Protein AF-A0A1P8SF29-F1 (afdb_monomer)

pLDDT: mean 79.27, std 18.75, range [29.73, 97.19]

InterPro domains:
  IPR000276 G protein-coupled receptor, rhodopsin-like [PF00001] (5-138)
  IPR000276 G protein-coupled receptor, rhodopsin-like [PR00237] (22-45)
  IPR000276 G protein-coupled receptor, rhodopsin-like [PR00237] (82-106)
  IPR000276 G protein-coupled receptor, rhodopsin-like [PR00237] (120-146)
  IPR001760 Opsin [PR00577] (11-25)
  IPR001760 Opsin [PR00577] (34-51)
  IPR001760 Opsin [PR00577] (69-83)
  IPR001760 Opsin [PR00577] (146-164)
  IPR017452 GPCR, rhodopsin-like, 7TM [PS50262] (1-138)
  IPR050125 G-protein coupled receptor opsins [PTHR24240] (5-156)

Secondary structure (DSSP, 8-state):
-TTSSS----TT--SHHHHHHHHHHHIIIIIHHHHHHHHHHHHHHHHHHHHHHHHHHHHHHH--TTTTSSSHHHHHHHHHHHHHHHHHHHHHHHHHHHHHHHHHHHHHHS-GGG--HHHHHHHHHHHHHHTTTHHHHHHHH-HHHHHHHHHH-GGG----PPPP---------------

Nearest PDB structures (foldseek):
  2z73-assembly1_A  TM=8.108E-01  e=2.408E-08  unclassified
  2ziy-assembly1_A  TM=8.547E-01  e=3.928E-07  unclassified
  6i9k-assembly1_A  TM=9.132E-01  e=1.213E-06  Hasarius adansoni
  9epr-assembly1_R  TM=8.112E-01  e=1.150E-06  Hasarius adansoni
  3pbl-assembly2_B  TM=8.756E-01  e=1.824E-01  Homo sapiens

Mean predicted aligned error: 10.98 Å

Solvent-accessible surface area (backbone atoms only — not comparable to full-atom values): 10501 Å² total; per-residue (Å²): 75,50,80,72,83,52,87,71,83,67,34,69,41,86,49,71,68,40,35,50,51,52,52,49,49,47,42,66,72,41,52,49,55,50,51,50,51,54,53,55,50,53,50,49,52,50,50,51,54,52,49,53,52,51,51,55,54,49,56,70,72,58,83,60,89,74,82,73,73,83,69,66,54,64,59,50,51,51,53,51,32,41,52,50,35,52,51,50,52,52,50,51,48,48,71,23,40,50,60,34,51,51,50,41,47,29,41,45,77,49,69,54,90,72,66,42,41,66,71,47,32,56,28,50,51,38,44,61,50,51,74,68,44,53,66,56,46,39,58,75,33,32,69,70,58,33,50,55,45,29,74,75,43,62,89,71,71,63,87,68,80,80,78,80,84,79,71,80,79,78,82,78,82,77,80,87,75,90,131

Organism: NCBI:txid1661832

Foldseek 3Di:
DQVPPDDDQDLQDADPVSLVVLVVCCCPVPVVVVVVVCVVVVVVVVVVVVVVVVVVVVCVVPVDPPPPDDDPVLVVLQVVLVVVLVVVLVVLQCVLCVQQSVLSCCSNPNPCVPVHSVSNVVSVVSNVVSVVCSVVSCCVRHQVSVVVCCVVPVVVVRDHDPRPPPDPPPDPPDDPDDD

Radius of gyration: 24.52 Å; Cα contacts (8 Å, |Δi|>4): 113; chains: 1; bounding box: 46×45×79 Å

Structure (mmCIF, N/CA/C/O backbone):
data_AF-A0A1P8SF29-F1
#
_entry.id   AF-A0A1P8SF29-F1
#
loop_
_atom_site.group_PDB
_atom_site.id
_atom_site.type_symbol
_atom_site.label_atom_id
_atom_site.label_alt_id
_atom_site.label_comp_id
_atom_site.label_asym_id
_atom_site.label_entity_id
_atom_site.label_seq_id
_atom_site.pdbx_PDB_ins_code
_atom_site.Cartn_x
_atom_site.Cartn_y
_atom_site.Cartn_z
_atom_site.occupancy
_atom_site.B_iso_or_equiv
_atom_site.auth_seq_id
_atom_site.auth_comp_id
_atom_site.auth_asym_id
_atom_site.auth_atom_id
_atom_site.pdbx_PDB_model_num
ATOM 1 N N . GLU A 1 1 ? 3.074 7.787 -15.215 1.00 72.75 1 GLU A N 1
ATOM 2 C CA . GLU A 1 1 ? 2.034 6.743 -15.009 1.00 72.75 1 GLU A CA 1
ATOM 3 C C . GLU A 1 1 ? 1.338 6.422 -16.328 1.00 72.75 1 GLU A C 1
ATOM 5 O O . GLU A 1 1 ? 1.458 7.218 -17.249 1.00 72.75 1 GLU A O 1
ATOM 10 N N . GLY A 1 2 ? 0.666 5.270 -16.449 1.00 77.31 2 GLY A N 1
ATOM 11 C CA . GLY A 1 2 ? 0.322 4.625 -17.729 1.00 77.31 2 GLY A CA 1
ATOM 12 C C . GLY A 1 2 ? -0.402 5.460 -18.796 1.00 77.31 2 GLY A C 1
ATOM 13 O O . GLY A 1 2 ? -0.178 5.239 -19.980 1.00 77.31 2 GLY A O 1
ATOM 14 N N . PHE A 1 3 ? -1.226 6.440 -18.405 1.00 89.25 3 PHE A N 1
ATOM 15 C CA . PHE A 1 3 ? -1.903 7.374 -19.326 1.00 89.25 3 PHE A CA 1
ATOM 16 C C . PHE A 1 3 ? -1.167 8.707 -19.521 1.00 89.25 3 PHE A C 1
ATOM 18 O O . PHE A 1 3 ? -1.712 9.622 -20.125 1.00 89.25 3 PHE A O 1
ATOM 25 N N . LEU A 1 4 ? 0.053 8.836 -18.996 1.00 88.06 4 LEU A N 1
ATOM 26 C CA . LEU A 1 4 ? 0.898 10.033 -19.090 1.00 88.06 4 LEU A CA 1
ATOM 27 C C . LEU A 1 4 ? 0.289 11.295 -18.449 1.00 88.06 4 LEU A C 1
ATOM 29 O O . LEU A 1 4 ? 0.665 12.413 -18.777 1.00 88.06 4 LEU A O 1
ATOM 33 N N . THR A 1 5 ? -0.623 11.120 -17.493 1.00 90.38 5 THR A N 1
ATOM 34 C CA . THR A 1 5 ? -1.307 12.209 -16.770 1.00 90.38 5 THR A CA 1
ATOM 35 C C . THR A 1 5 ? -0.766 12.453 -15.359 1.00 90.38 5 THR A C 1
ATOM 37 O O . THR A 1 5 ? -1.226 13.355 -14.664 1.00 90.38 5 THR A O 1
ATOM 40 N N . SER A 1 6 ? 0.196 11.646 -14.907 1.00 90.50 6 SER A N 1
ATOM 41 C CA . SER A 1 6 ? 0.810 11.772 -13.585 1.00 90.50 6 SER A CA 1
ATOM 42 C C . SER A 1 6 ? 2.248 11.257 -13.586 1.00 90.50 6 SER A C 1
ATOM 44 O O . SER A 1 6 ? 2.621 10.408 -14.408 1.00 90.50 6 SER A O 1
ATOM 46 N N . CYS A 1 7 ? 3.042 11.762 -12.643 1.00 91.56 7 CYS A N 1
ATOM 47 C CA . CYS A 1 7 ? 4.454 11.443 -12.471 1.00 91.56 7 CYS A CA 1
ATOM 48 C C . CYS A 1 7 ? 4.661 10.484 -11.297 1.00 91.56 7 CYS A C 1
ATOM 50 O O . CYS A 1 7 ? 3.922 10.497 -10.315 1.00 91.56 7 CYS A O 1
ATOM 52 N N . THR A 1 8 ? 5.698 9.662 -11.407 1.00 93.38 8 THR A N 1
ATOM 53 C CA . THR A 1 8 ? 6.155 8.762 -10.350 1.00 93.38 8 THR A CA 1
ATOM 54 C C . THR A 1 8 ? 7.631 8.440 -10.572 1.00 93.38 8 THR A C 1
ATOM 56 O O . THR A 1 8 ? 8.191 8.851 -11.590 1.00 93.38 8 THR A O 1
ATOM 59 N N . PHE A 1 9 ? 8.272 7.751 -9.630 1.00 93.12 9 PHE A N 1
ATOM 60 C CA . PHE A 1 9 ? 9.651 7.305 -9.815 1.00 93.12 9 PHE A CA 1
ATOM 61 C C . PHE A 1 9 ? 9.750 6.306 -10.971 1.00 93.12 9 PHE A C 1
ATOM 63 O O . PHE A 1 9 ? 8.831 5.520 -11.211 1.00 93.12 9 PHE A O 1
ATOM 70 N N . ASP A 1 10 ? 10.867 6.343 -11.690 1.00 93.25 10 ASP A N 1
ATOM 71 C CA . ASP A 1 10 ? 11.028 5.550 -12.901 1.00 93.25 10 ASP A CA 1
ATOM 72 C C . ASP A 1 10 ? 11.451 4.113 -12.577 1.00 93.25 10 ASP A C 1
ATOM 74 O O . ASP A 1 10 ? 12.630 3.783 -12.475 1.00 93.25 10 ASP A O 1
ATOM 78 N N . TYR A 1 11 ? 10.453 3.250 -12.405 1.00 93.06 11 TYR A N 1
ATOM 79 C CA . TYR A 1 11 ? 10.637 1.808 -12.252 1.00 93.06 11 TYR A CA 1
ATOM 80 C C . TYR A 1 11 ? 10.816 1.066 -13.587 1.00 93.06 11 TYR A C 1
ATOM 82 O O . TYR A 1 11 ? 10.813 -0.161 -13.596 1.00 93.06 11 TYR A O 1
ATOM 90 N N . LEU A 1 12 ? 10.933 1.777 -14.715 1.00 92.50 12 LEU A N 1
ATOM 91 C CA . LEU A 1 12 ? 11.228 1.207 -16.034 1.00 92.50 12 LEU A CA 1
ATOM 92 C C . LEU A 1 12 ? 12.682 1.452 -16.464 1.00 92.50 12 LEU A C 1
ATOM 94 O O . LEU A 1 12 ? 13.105 0.899 -17.486 1.00 92.50 12 LEU A O 1
ATOM 98 N N . MET A 1 13 ? 13.457 2.230 -15.698 1.00 91.50 13 MET A N 1
ATOM 99 C CA . MET A 1 13 ? 14.898 2.349 -15.917 1.00 91.50 13 MET A CA 1
ATOM 100 C C . MET A 1 13 ? 15.562 0.970 -15.864 1.00 91.50 13 MET A C 1
ATOM 102 O O . MET A 1 13 ? 15.259 0.138 -15.007 1.00 91.50 13 MET A O 1
ATOM 106 N N . ASP A 1 14 ? 16.427 0.711 -16.844 1.00 88.38 14 ASP A N 1
ATOM 107 C CA . ASP A 1 14 ? 17.081 -0.589 -17.031 1.00 88.38 14 ASP A CA 1
ATOM 108 C C . ASP A 1 14 ? 18.560 -0.598 -16.630 1.00 88.38 14 ASP A C 1
ATOM 110 O O . ASP A 1 14 ? 19.267 -1.586 -16.819 1.00 88.38 14 ASP A O 1
ATOM 114 N N . ASP A 1 15 ? 19.041 0.502 -16.063 1.00 94.31 15 ASP A N 1
ATOM 115 C CA . ASP A 1 15 ? 20.383 0.600 -15.522 1.00 94.31 15 ASP A CA 1
ATOM 116 C C . ASP A 1 15 ? 20.470 0.013 -14.103 1.00 94.31 15 ASP A C 1
ATOM 118 O O . ASP A 1 15 ? 19.478 -0.245 -13.411 1.00 94.31 15 ASP A O 1
ATOM 122 N N . PHE A 1 16 ? 21.704 -0.247 -13.671 1.00 94.00 16 PHE A N 1
ATOM 123 C CA . PHE A 1 16 ? 21.968 -0.793 -12.343 1.00 94.00 16 PHE A CA 1
ATOM 124 C C . PHE A 1 16 ? 21.477 0.153 -11.242 1.00 94.00 16 PHE A C 1
ATOM 126 O O . PHE A 1 16 ? 20.840 -0.296 -10.288 1.00 94.00 16 PHE A O 1
ATOM 133 N N . ASP A 1 17 ? 21.721 1.452 -11.404 1.00 95.06 17 ASP A N 1
ATOM 134 C CA . ASP A 1 17 ? 21.377 2.467 -10.413 1.00 95.06 17 ASP A CA 1
ATOM 135 C C . ASP A 1 17 ? 19.856 2.598 -10.244 1.00 95.06 17 ASP A C 1
ATOM 137 O O . ASP A 1 17 ? 19.366 2.603 -9.110 1.00 95.06 17 ASP A O 1
ATOM 141 N N . GLY A 1 18 ? 19.087 2.601 -11.341 1.00 94.25 18 GLY A N 1
ATOM 142 C CA . GLY A 1 18 ? 17.626 2.614 -11.303 1.00 94.25 18 GLY A CA 1
ATOM 143 C C . GLY A 1 18 ? 17.046 1.371 -10.628 1.00 94.25 18 GLY A C 1
ATOM 144 O O . GLY A 1 18 ? 16.213 1.479 -9.724 1.00 94.25 18 GLY A O 1
ATOM 145 N N . ARG A 1 19 ? 17.534 0.175 -10.980 1.00 94.19 19 ARG A N 1
ATOM 146 C CA . ARG A 1 19 ? 17.095 -1.079 -10.339 1.00 94.19 19 ARG A CA 1
ATOM 147 C C . ARG A 1 19 ? 17.435 -1.116 -8.847 1.00 94.19 19 ARG A C 1
ATOM 149 O O . ARG A 1 19 ? 16.593 -1.507 -8.036 1.00 94.19 19 ARG A O 1
ATOM 156 N N . MET A 1 20 ? 18.635 -0.676 -8.466 1.00 96.06 20 MET A N 1
ATOM 157 C CA . MET A 1 20 ? 19.041 -0.567 -7.061 1.00 96.06 20 MET A CA 1
ATOM 158 C C . MET A 1 20 ? 18.155 0.414 -6.293 1.00 96.06 20 MET A C 1
ATOM 160 O O . MET A 1 20 ? 17.706 0.094 -5.191 1.00 96.06 20 MET A O 1
ATOM 164 N N . PHE A 1 21 ? 17.834 1.568 -6.882 1.00 96.31 21 PHE A N 1
ATOM 165 C CA . PHE A 1 21 ? 16.908 2.530 -6.292 1.00 96.31 21 PHE A CA 1
ATOM 166 C C . PHE A 1 21 ? 15.527 1.908 -6.031 1.00 96.31 21 PHE A C 1
ATOM 168 O O . PHE A 1 21 ? 15.003 2.026 -4.920 1.00 96.31 21 PHE A O 1
ATOM 175 N N . VAL A 1 22 ? 14.963 1.180 -7.007 1.00 96.62 22 VAL A N 1
ATOM 176 C CA . VAL A 1 22 ? 13.665 0.497 -6.855 1.00 96.62 22 VAL A CA 1
ATOM 177 C C . VAL A 1 22 ? 13.714 -0.580 -5.761 1.00 96.62 22 VAL A C 1
ATOM 179 O O . VAL A 1 22 ? 12.797 -0.671 -4.942 1.00 96.62 22 VAL A O 1
ATOM 182 N N . ALA A 1 23 ? 14.789 -1.369 -5.684 1.00 95.94 23 ALA A N 1
ATOM 183 C CA . ALA A 1 23 ? 14.948 -2.375 -4.632 1.00 95.94 23 ALA A CA 1
ATOM 184 C C . ALA A 1 23 ? 15.037 -1.751 -3.229 1.00 95.94 23 ALA A C 1
ATOM 186 O O . ALA A 1 23 ? 14.405 -2.239 -2.285 1.00 95.94 23 ALA A O 1
ATOM 187 N N . VAL A 1 24 ? 15.792 -0.658 -3.084 1.00 97.19 24 VAL A N 1
ATOM 188 C CA . VAL A 1 24 ? 15.949 0.054 -1.809 1.00 97.19 24 VAL A CA 1
ATOM 189 C C . VAL A 1 24 ? 14.622 0.667 -1.371 1.00 97.19 24 VAL A C 1
ATOM 191 O O . VAL A 1 24 ? 14.194 0.430 -0.239 1.00 97.19 24 VAL A O 1
ATOM 194 N N . ILE A 1 25 ? 13.927 1.397 -2.250 1.00 96.31 25 ILE A N 1
ATOM 195 C CA . ILE A 1 25 ? 12.650 2.022 -1.883 1.00 96.31 25 ILE A CA 1
ATOM 196 C C . ILE A 1 25 ? 11.596 0.964 -1.533 1.00 96.31 25 ILE A C 1
ATOM 198 O O . ILE A 1 25 ? 10.912 1.117 -0.523 1.00 96.31 25 ILE A O 1
ATOM 202 N N . PHE A 1 26 ? 11.517 -0.143 -2.280 1.00 96.31 26 PHE A N 1
ATOM 203 C CA . PHE A 1 26 ? 10.615 -1.255 -1.970 1.00 96.31 26 PHE A CA 1
ATOM 204 C C . PHE A 1 26 ? 10.933 -1.877 -0.602 1.00 96.31 26 PHE A C 1
ATOM 206 O O . PHE A 1 26 ? 10.040 -2.106 0.213 1.00 96.31 26 PHE A O 1
ATOM 213 N N . THR A 1 27 ? 12.210 -2.094 -0.296 1.00 96.62 27 THR A N 1
ATOM 214 C CA . THR A 1 27 ? 12.610 -2.701 0.979 1.00 96.62 27 THR A CA 1
ATOM 215 C C . THR A 1 27 ? 12.297 -1.784 2.163 1.00 96.62 27 THR A C 1
ATOM 217 O O . THR A 1 27 ? 11.601 -2.183 3.099 1.00 96.62 27 THR A O 1
ATOM 220 N N . PHE A 1 28 ? 12.770 -0.539 2.122 1.00 96.38 28 PHE A N 1
ATOM 221 C CA . PHE A 1 28 ? 12.669 0.377 3.259 1.00 96.38 28 PHE A CA 1
ATOM 222 C C . PHE A 1 28 ? 11.291 1.017 3.411 1.00 96.38 28 PHE A C 1
ATOM 224 O O . PHE A 1 28 ? 10.855 1.245 4.536 1.00 96.38 28 PHE A O 1
ATOM 231 N N . SER A 1 29 ? 10.595 1.288 2.307 1.00 93.88 29 SER A N 1
ATOM 232 C CA . SER A 1 29 ? 9.302 1.987 2.340 1.00 93.88 29 SER A CA 1
ATOM 233 C C . SER A 1 29 ? 8.106 1.042 2.332 1.00 93.88 29 SER A C 1
ATOM 235 O O . SER A 1 29 ? 6.996 1.478 2.624 1.00 93.88 29 SER A O 1
ATOM 237 N N . TYR A 1 30 ? 8.303 -0.240 2.010 1.00 93.94 30 TYR A N 1
ATOM 238 C CA . TYR A 1 30 ? 7.215 -1.213 1.966 1.00 93.94 30 TYR A CA 1
ATOM 239 C C . TYR A 1 30 ? 7.497 -2.445 2.833 1.00 93.94 30 TYR A C 1
ATOM 241 O O . TYR A 1 30 ? 6.775 -2.669 3.801 1.00 93.94 30 TYR A O 1
ATOM 249 N N . VAL A 1 31 ? 8.565 -3.209 2.579 1.00 94.94 31 VAL A N 1
ATOM 250 C CA . VAL A 1 31 ? 8.824 -4.473 3.307 1.00 94.94 31 VAL A CA 1
ATOM 251 C C . VAL A 1 31 ? 9.029 -4.260 4.810 1.00 94.94 31 VAL A C 1
ATOM 253 O O . VAL A 1 31 ? 8.414 -4.964 5.615 1.00 94.94 31 VAL A O 1
ATOM 256 N N . ILE A 1 32 ? 9.859 -3.294 5.212 1.00 95.19 32 ILE A N 1
ATOM 257 C CA . ILE A 1 32 ? 10.108 -3.011 6.635 1.00 95.19 32 ILE A CA 1
ATOM 258 C C . ILE A 1 32 ? 8.824 -2.544 7.351 1.00 95.19 32 ILE A C 1
ATOM 260 O O . ILE A 1 32 ? 8.448 -3.193 8.332 1.00 95.19 32 ILE A O 1
ATOM 264 N N . PRO A 1 33 ? 8.095 -1.507 6.880 1.00 91.75 33 PRO A N 1
ATOM 265 C CA . PRO A 1 33 ? 6.822 -1.106 7.482 1.00 91.75 33 PRO A CA 1
ATOM 266 C C . PRO A 1 33 ? 5.808 -2.247 7.562 1.00 91.75 33 PRO A C 1
ATOM 268 O O . PRO A 1 33 ? 5.188 -2.438 8.605 1.00 91.75 33 PRO A O 1
ATOM 271 N N . MET A 1 34 ? 5.687 -3.058 6.508 1.00 91.81 34 MET A N 1
ATOM 272 C CA . MET A 1 34 ? 4.805 -4.228 6.493 1.00 91.81 34 MET A CA 1
ATOM 273 C C . MET A 1 34 ? 5.173 -5.249 7.566 1.00 91.81 34 MET A C 1
ATOM 275 O O . MET A 1 34 ? 4.298 -5.768 8.258 1.00 91.81 34 MET A O 1
ATOM 279 N N . SER A 1 35 ? 6.466 -5.515 7.737 1.00 92.88 35 SER A N 1
ATOM 280 C CA . SER A 1 35 ? 6.961 -6.472 8.729 1.00 92.88 35 SER A CA 1
ATOM 281 C C . SER A 1 35 ? 6.684 -5.982 10.152 1.00 92.88 35 SER A C 1
ATOM 283 O O . SER A 1 35 ? 6.238 -6.754 11.000 1.00 92.88 35 SER A O 1
ATOM 285 N N . LEU A 1 36 ? 6.880 -4.683 10.398 1.00 92.25 36 LEU A N 1
ATOM 286 C CA . LEU A 1 36 ? 6.551 -4.045 11.672 1.00 92.25 36 LEU A CA 1
ATOM 287 C C . LEU A 1 36 ? 5.047 -4.089 11.956 1.00 92.25 36 LEU A C 1
ATOM 289 O O . LEU A 1 36 ? 4.657 -4.462 13.058 1.00 92.25 36 LEU A O 1
ATOM 293 N N . ILE A 1 37 ? 4.204 -3.771 10.969 1.00 89.56 37 ILE A N 1
ATOM 294 C CA . ILE A 1 37 ? 2.742 -3.878 11.077 1.00 89.56 37 ILE A CA 1
ATOM 295 C C . ILE A 1 37 ? 2.362 -5.305 11.487 1.00 89.56 37 ILE A C 1
ATOM 297 O O . ILE A 1 37 ? 1.704 -5.491 12.509 1.00 89.56 37 ILE A O 1
ATOM 301 N N . ILE A 1 38 ? 2.822 -6.320 10.752 1.00 88.62 38 ILE A N 1
ATOM 302 C CA . ILE A 1 38 ? 2.521 -7.726 11.059 1.00 88.62 38 ILE A CA 1
ATOM 303 C C . ILE A 1 38 ? 2.961 -8.078 12.484 1.00 88.62 38 ILE A C 1
ATOM 305 O O . ILE A 1 38 ? 2.176 -8.656 13.237 1.00 88.62 38 ILE A O 1
ATOM 309 N N . TYR A 1 39 ? 4.176 -7.697 12.878 1.00 90.81 39 TYR A N 1
ATOM 310 C CA . TYR A 1 39 ? 4.706 -7.977 14.210 1.00 90.81 39 TYR A CA 1
ATOM 311 C C . TYR A 1 39 ? 3.872 -7.325 15.323 1.00 90.81 39 TYR A C 1
ATOM 313 O O . TYR A 1 39 ? 3.397 -8.011 16.231 1.00 90.81 39 TYR A O 1
ATOM 321 N N . PHE A 1 40 ? 3.637 -6.013 15.249 1.00 89.12 40 PHE A N 1
ATOM 322 C CA . PHE A 1 40 ? 2.908 -5.286 16.288 1.00 89.12 40 PHE A CA 1
ATOM 323 C C . PHE A 1 40 ? 1.443 -5.718 16.379 1.00 89.12 40 PHE A C 1
ATOM 325 O O . PHE A 1 40 ? 0.948 -5.939 17.484 1.00 89.12 40 PHE A O 1
ATOM 332 N N . TYR A 1 41 ? 0.752 -5.915 15.252 1.00 83.75 41 TYR A N 1
ATOM 333 C CA . TYR A 1 41 ? -0.644 -6.357 15.288 1.00 83.75 41 TYR A CA 1
ATOM 334 C C . TYR A 1 41 ? -0.803 -7.807 15.735 1.00 83.75 41 TYR A C 1
ATOM 336 O O . TYR A 1 41 ? -1.773 -8.105 16.431 1.00 83.75 41 TYR A O 1
ATOM 344 N N . SER A 1 42 ? 0.152 -8.691 15.429 1.00 84.69 42 SER A N 1
ATOM 345 C CA . SER A 1 42 ? 0.149 -10.054 15.983 1.00 84.69 42 SER A CA 1
ATOM 346 C C . SER A 1 42 ? 0.199 -10.026 17.514 1.00 84.69 42 SER A C 1
ATOM 348 O O . SER A 1 42 ? -0.547 -10.753 18.170 1.00 84.69 42 SER A O 1
ATOM 350 N N . ASN A 1 43 ? 1.001 -9.123 18.090 1.00 86.31 43 ASN A N 1
ATOM 351 C CA . ASN A 1 43 ? 1.071 -8.932 19.540 1.00 86.31 43 ASN A CA 1
ATOM 352 C C . ASN A 1 43 ? -0.231 -8.355 20.120 1.00 86.31 43 ASN A C 1
ATOM 354 O O . ASN A 1 43 ? -0.689 -8.825 21.160 1.00 86.31 43 ASN A O 1
ATOM 358 N N . ILE A 1 44 ? -0.858 -7.384 19.442 1.00 83.12 44 ILE A N 1
ATOM 359 C CA . ILE A 1 44 ? -2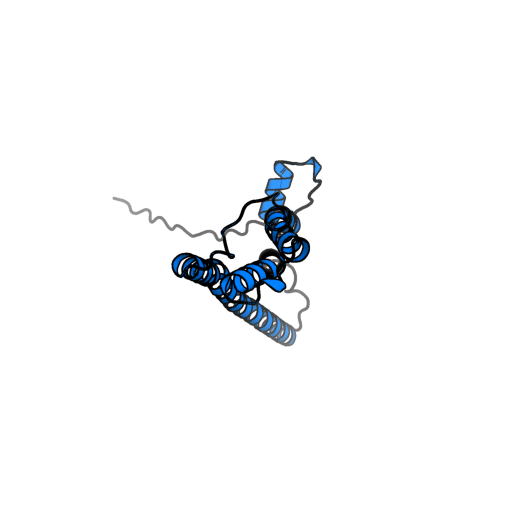.147 -6.808 19.871 1.00 83.12 44 ILE A CA 1
ATOM 360 C C . ILE A 1 44 ? -3.237 -7.884 19.887 1.00 83.12 44 ILE A C 1
ATOM 362 O O . ILE A 1 44 ? -3.937 -8.031 20.887 1.00 83.12 44 ILE A O 1
ATOM 366 N N . VAL A 1 45 ? -3.366 -8.669 18.813 1.00 79.31 45 VAL A N 1
ATOM 367 C CA . VAL A 1 45 ? -4.355 -9.757 18.739 1.00 79.31 45 VAL A CA 1
ATOM 368 C C . VAL A 1 45 ? -4.093 -10.795 19.830 1.00 79.31 45 VAL A C 1
ATOM 370 O O . VAL A 1 45 ? -5.028 -11.206 20.514 1.00 79.31 45 VAL A O 1
ATOM 373 N N . GLY A 1 46 ? -2.828 -11.163 20.053 1.00 82.62 46 GLY A N 1
ATOM 374 C CA . GLY A 1 46 ? -2.444 -12.060 21.144 1.00 82.62 46 GLY A CA 1
ATOM 375 C C . GLY A 1 46 ? -2.860 -11.532 22.520 1.00 82.62 46 GLY A C 1
ATOM 376 O O . GLY A 1 46 ? -3.425 -12.277 23.323 1.00 82.62 46 GLY A O 1
ATOM 377 N N . HIS A 1 47 ? -2.649 -10.240 22.779 1.00 82.44 47 HIS A N 1
ATOM 378 C CA . HIS A 1 47 ? -3.070 -9.601 24.024 1.00 82.44 47 HIS A CA 1
ATOM 379 C C . HIS A 1 47 ? -4.594 -9.615 24.191 1.00 82.44 47 HIS A C 1
ATOM 381 O O . HIS A 1 47 ? -5.082 -9.998 25.251 1.00 82.44 47 HIS A O 1
ATOM 387 N N . VAL A 1 48 ? -5.354 -9.264 23.147 1.00 78.06 48 VAL A N 1
ATOM 388 C CA . VAL A 1 48 ? -6.828 -9.242 23.187 1.00 78.06 48 VAL A CA 1
ATOM 389 C C . VAL A 1 48 ? -7.403 -10.635 23.450 1.00 78.06 48 VAL A C 1
ATOM 391 O O . VAL A 1 48 ? -8.278 -10.777 24.300 1.00 78.06 48 VAL A O 1
ATOM 394 N N . VAL A 1 49 ? -6.881 -11.675 22.792 1.00 78.25 49 VAL A N 1
ATOM 395 C CA . VAL A 1 49 ? -7.336 -13.062 22.995 1.00 78.25 49 VAL A CA 1
ATOM 396 C C . VAL A 1 49 ? -7.043 -13.544 24.418 1.00 78.25 49 VAL A C 1
ATOM 398 O O . VAL A 1 49 ? -7.902 -14.149 25.065 1.00 78.25 49 VAL A O 1
ATOM 401 N N . ASN A 1 50 ? -5.846 -13.256 24.937 1.00 81.38 50 ASN A N 1
ATOM 402 C CA . ASN A 1 50 ? -5.484 -13.609 26.310 1.00 81.38 50 ASN A CA 1
ATOM 403 C C . ASN A 1 50 ? -6.330 -12.843 27.333 1.00 81.38 50 ASN A C 1
ATOM 405 O O . ASN A 1 50 ? -6.754 -13.422 28.334 1.00 81.38 50 ASN A O 1
ATOM 409 N N . HIS A 1 51 ? -6.614 -11.571 27.060 1.00 75.94 51 HIS A N 1
ATOM 410 C CA . HIS A 1 51 ? -7.453 -10.727 27.896 1.00 75.94 51 HIS A CA 1
ATOM 411 C C . HIS A 1 51 ? -8.905 -11.226 27.939 1.00 75.94 51 HIS A C 1
ATOM 413 O O . HIS A 1 51 ? -9.463 -11.413 29.020 1.00 75.94 51 HIS A O 1
ATOM 419 N N . GLU A 1 52 ? -9.497 -11.548 26.784 1.00 76.12 52 GLU A N 1
ATOM 420 C CA . GLU A 1 52 ? -10.848 -12.116 26.702 1.00 76.12 52 GLU A CA 1
ATOM 421 C C . GLU A 1 52 ? -10.938 -13.453 27.452 1.00 76.12 52 GLU A C 1
ATOM 423 O O . GLU A 1 52 ? -11.891 -13.701 28.200 1.00 76.12 52 GLU A O 1
ATOM 428 N N . LYS A 1 53 ? -9.914 -14.303 27.314 1.00 79.56 53 LYS A N 1
ATOM 429 C CA . LYS A 1 53 ? -9.834 -15.573 28.041 1.00 79.56 53 LYS A CA 1
ATOM 430 C C . LYS A 1 53 ? -9.760 -15.357 29.555 1.00 79.56 53 LYS A C 1
ATOM 432 O O . LYS A 1 53 ? -10.509 -16.005 30.287 1.00 79.56 53 LYS A O 1
ATOM 437 N N . ALA A 1 54 ? -8.918 -14.436 30.025 1.00 78.88 54 ALA A N 1
ATOM 438 C CA . ALA A 1 54 ? -8.796 -14.106 31.445 1.00 78.88 54 ALA A CA 1
ATOM 439 C C . ALA A 1 54 ? -10.109 -13.546 32.017 1.00 78.88 54 ALA A C 1
ATOM 441 O O . ALA A 1 54 ? -10.543 -13.976 33.087 1.00 78.88 54 ALA A O 1
ATOM 442 N N . LEU A 1 55 ? -10.791 -12.663 31.281 1.00 71.56 55 LEU A N 1
ATOM 443 C CA . LEU A 1 55 ? -12.105 -12.139 31.659 1.00 71.56 55 LEU A CA 1
ATOM 444 C C . LEU A 1 55 ? -13.159 -13.245 31.750 1.00 71.56 55 LEU A C 1
ATOM 446 O O . LEU A 1 55 ? -13.920 -13.304 32.717 1.00 71.56 55 LEU A O 1
ATOM 450 N N . ARG A 1 56 ? -13.190 -14.161 30.776 1.00 71.62 56 ARG A N 1
ATOM 451 C CA . ARG A 1 56 ? -14.107 -15.308 30.786 1.00 71.62 56 ARG A CA 1
ATOM 452 C C . ARG A 1 56 ? -13.855 -16.227 31.983 1.00 71.62 56 ARG A C 1
ATOM 454 O O . ARG A 1 56 ? -14.803 -16.726 32.591 1.00 71.62 56 ARG A O 1
ATOM 461 N N . GLU A 1 57 ? -12.592 -16.441 32.343 1.00 77.75 57 GLU A N 1
ATOM 462 C CA . GLU A 1 57 ? -12.207 -17.228 33.518 1.00 77.75 57 GLU A CA 1
ATOM 463 C C . GLU A 1 57 ? -12.541 -16.517 34.839 1.00 77.75 57 GLU A C 1
ATOM 465 O O . GLU A 1 57 ? -13.016 -17.166 35.775 1.00 77.75 57 GLU A O 1
ATOM 470 N N . GLN A 1 58 ? -12.367 -15.194 34.921 1.00 65.38 58 GLN A N 1
ATOM 471 C CA . GLN A 1 58 ? -12.766 -14.394 36.084 1.00 65.38 58 GLN A CA 1
ATOM 472 C C . GLN A 1 58 ? -14.289 -14.349 36.265 1.00 65.38 58 GLN A C 1
ATOM 474 O O . GLN A 1 58 ? -14.772 -14.528 37.383 1.00 65.38 58 GLN A O 1
ATOM 479 N N . ALA A 1 59 ? -15.058 -14.210 35.180 1.00 64.06 59 ALA A N 1
ATOM 480 C CA . ALA A 1 59 ? -16.521 -14.260 35.215 1.00 64.06 59 ALA A CA 1
ATOM 481 C C . ALA A 1 59 ? -17.034 -15.606 35.755 1.00 64.06 59 ALA A C 1
ATOM 483 O O . ALA A 1 59 ? -17.975 -15.646 36.547 1.00 64.06 59 ALA A O 1
ATOM 484 N N . LYS A 1 60 ? -16.360 -16.709 35.401 1.00 68.12 60 LYS A N 1
ATOM 485 C CA . LYS A 1 60 ? -16.679 -18.048 35.915 1.00 68.12 60 LYS A CA 1
ATOM 486 C C . LYS A 1 60 ? -16.384 -18.199 37.414 1.00 68.12 60 LYS A C 1
ATOM 488 O O . LYS A 1 60 ? -17.054 -18.984 38.078 1.00 68.12 60 LYS A O 1
ATOM 493 N N . LYS A 1 61 ? -15.394 -17.473 37.947 1.00 65.00 61 LYS A N 1
ATOM 494 C CA . LYS A 1 61 ? -15.011 -17.522 39.370 1.00 65.00 61 LYS A CA 1
ATOM 495 C C . LYS A 1 61 ? -15.832 -16.586 40.258 1.00 65.00 61 LYS A C 1
ATOM 497 O O . LYS A 1 61 ? -15.963 -16.877 41.440 1.00 65.00 61 LYS A O 1
ATOM 502 N N . MET A 1 62 ? -16.366 -15.487 39.719 1.00 58.16 62 MET A N 1
ATOM 503 C CA . MET A 1 62 ? -17.012 -14.456 40.540 1.00 58.16 62 MET A CA 1
ATOM 504 C C . MET A 1 62 ? -18.539 -14.542 40.664 1.00 58.16 62 MET A C 1
ATOM 506 O O . MET A 1 62 ? -19.044 -13.840 41.522 1.00 58.16 62 MET A O 1
ATOM 510 N N . ASN A 1 63 ? -19.278 -15.363 39.898 1.00 56.06 63 ASN A N 1
ATOM 511 C CA . ASN A 1 63 ? -20.759 -15.509 39.953 1.00 56.06 63 ASN A CA 1
ATOM 512 C C . ASN A 1 63 ? -21.547 -14.209 40.255 1.00 56.06 63 ASN A C 1
ATOM 514 O O . ASN A 1 63 ? -22.534 -14.213 40.988 1.00 56.06 63 ASN A O 1
ATOM 518 N N . VAL A 1 64 ? -21.071 -13.075 39.744 1.00 51.78 64 VAL A N 1
ATOM 519 C CA . VAL A 1 64 ? -21.632 -11.756 40.022 1.00 51.78 64 VAL A CA 1
ATOM 520 C C . VAL A 1 64 ? -21.652 -10.997 38.704 1.00 51.78 64 VAL A C 1
ATOM 522 O O . VAL A 1 64 ? -20.628 -10.568 38.176 1.00 51.78 64 VAL A O 1
ATOM 525 N N . GLU A 1 65 ? -22.863 -10.852 38.175 1.00 53.97 65 GLU A N 1
ATOM 526 C CA . GLU A 1 65 ? -23.218 -10.141 36.941 1.00 53.97 65 GLU A CA 1
ATOM 527 C C . GLU A 1 65 ? -22.860 -8.632 36.989 1.00 53.97 65 GLU A C 1
ATOM 529 O O . GLU A 1 65 ? -22.886 -7.952 35.965 1.00 53.97 65 GLU A O 1
ATOM 534 N N . SER A 1 66 ? -22.512 -8.079 38.162 1.00 49.62 66 SER A N 1
ATOM 535 C CA . SER A 1 66 ? -22.556 -6.631 38.425 1.00 49.62 66 SER A CA 1
ATOM 536 C C . SER A 1 66 ? -21.228 -5.862 38.381 1.00 49.62 66 SER A C 1
ATOM 538 O O . SER A 1 66 ? -21.261 -4.635 38.359 1.00 49.62 66 SER A O 1
ATOM 540 N N . LEU A 1 67 ? -20.059 -6.510 38.292 1.00 49.44 67 LEU A N 1
ATOM 541 C CA . LEU A 1 67 ? -18.775 -5.785 38.158 1.00 49.44 67 LEU A CA 1
ATOM 542 C C . LEU A 1 67 ? -18.448 -5.364 36.711 1.00 49.44 67 LEU A C 1
ATOM 544 O O . LEU A 1 67 ? -17.473 -4.655 36.475 1.00 49.44 67 LEU A O 1
ATOM 548 N N . ARG A 1 68 ? -19.282 -5.753 35.736 1.00 52.22 68 ARG A N 1
ATOM 549 C CA . ARG A 1 68 ? -19.089 -5.460 34.303 1.00 52.22 68 ARG A CA 1
ATOM 550 C C . ARG A 1 68 ? -19.219 -3.977 33.931 1.00 52.22 68 ARG A C 1
ATOM 552 O O . ARG A 1 68 ? -18.869 -3.628 32.807 1.00 52.22 68 ARG A O 1
ATOM 559 N N . SER A 1 69 ? -19.770 -3.110 34.785 1.00 49.88 69 SER A N 1
ATOM 560 C CA . SER A 1 69 ? -20.532 -1.984 34.234 1.00 49.88 69 SER A CA 1
ATOM 561 C C . SER A 1 69 ? -19.961 -0.569 34.327 1.00 49.88 69 SER A C 1
ATOM 563 O O . SER A 1 69 ? -20.541 0.258 33.636 1.00 49.88 69 SER A O 1
ATOM 565 N N . ASN A 1 70 ? -18.921 -0.208 35.099 1.00 49.56 70 ASN A N 1
ATOM 566 C CA . ASN A 1 70 ? -18.758 1.245 35.355 1.00 49.56 70 ASN A CA 1
ATOM 567 C C . ASN A 1 70 ? -17.386 1.927 35.301 1.00 49.56 70 ASN A C 1
ATOM 569 O O . ASN A 1 70 ? -17.382 3.154 35.314 1.00 49.56 70 ASN A O 1
ATOM 573 N N . GLN A 1 71 ? -16.239 1.247 35.173 1.00 49.34 71 GLN A N 1
ATOM 574 C CA . GLN A 1 71 ? -14.974 2.011 35.101 1.00 49.34 71 GLN A CA 1
ATOM 575 C C . GLN A 1 71 ? -13.889 1.448 34.177 1.00 49.34 71 GLN A C 1
ATOM 577 O O . GLN A 1 71 ? -13.252 2.228 33.478 1.00 49.34 71 GLN A O 1
ATOM 582 N N . GLY A 1 72 ? -13.725 0.123 34.085 1.00 51.31 72 GLY A N 1
ATOM 583 C CA . GLY A 1 72 ? -12.794 -0.491 33.122 1.00 51.31 72 GLY A CA 1
ATOM 584 C C . GLY A 1 72 ? -13.335 -0.537 31.687 1.00 51.31 72 GLY A C 1
ATOM 585 O O . GLY A 1 72 ? -12.617 -0.246 30.737 1.00 51.31 72 GLY A O 1
ATOM 586 N N . SER A 1 73 ? -14.634 -0.807 31.523 1.00 55.19 73 SER A N 1
ATOM 587 C CA . SER A 1 73 ? -15.257 -1.041 30.211 1.00 55.19 73 SER A CA 1
ATOM 588 C C . SER A 1 73 ? -15.210 0.163 29.263 1.00 55.19 73 SER A C 1
ATOM 590 O O . SER A 1 73 ? -15.056 -0.017 28.055 1.00 55.19 73 SER A O 1
ATOM 592 N N . ASN A 1 74 ? -15.334 1.392 29.777 1.00 55.47 74 ASN A N 1
ATOM 593 C CA . ASN A 1 74 ? -15.357 2.600 28.946 1.00 55.47 74 ASN A CA 1
ATOM 594 C C . ASN A 1 74 ? -13.965 2.979 28.417 1.00 55.47 74 ASN A C 1
ATOM 596 O O . ASN A 1 74 ? -13.843 3.346 27.247 1.00 55.47 74 ASN A O 1
ATOM 600 N N . THR A 1 75 ? -12.920 2.859 29.241 1.00 56.97 75 THR A N 1
ATOM 601 C CA . THR A 1 75 ? -11.531 3.121 28.826 1.00 56.97 75 THR A CA 1
ATOM 602 C C . THR A 1 75 ? -11.053 2.051 27.846 1.00 56.97 75 THR A C 1
ATOM 604 O O . THR A 1 75 ? -10.552 2.390 26.775 1.00 56.97 75 THR A O 1
ATOM 607 N N . GLU A 1 76 ? -11.343 0.776 28.126 1.00 60.66 76 GLU A N 1
ATOM 608 C CA . GLU A 1 76 ? -11.057 -0.320 27.192 1.00 60.66 76 GLU A CA 1
ATOM 609 C C . GLU A 1 76 ? -11.795 -0.156 25.858 1.00 60.66 76 GLU A C 1
ATOM 611 O O . GLU A 1 76 ? -11.221 -0.371 24.792 1.00 60.66 76 GLU A O 1
ATOM 616 N N . SER A 1 77 ? -13.050 0.306 25.876 1.00 68.50 77 SER A N 1
ATOM 617 C CA . SER A 1 77 ? -13.803 0.568 24.641 1.00 68.50 77 SER A CA 1
ATOM 618 C C . SER A 1 77 ? -13.161 1.665 23.783 1.00 68.50 77 SER A C 1
ATOM 620 O O . SER A 1 77 ? -13.221 1.596 22.553 1.00 68.50 77 SER A O 1
ATOM 622 N N . ALA A 1 78 ? -12.539 2.678 24.396 1.00 69.31 78 ALA A N 1
ATOM 623 C CA . ALA A 1 78 ? -11.832 3.729 23.667 1.00 69.31 78 ALA A CA 1
ATOM 624 C C . ALA A 1 78 ? -10.531 3.206 23.036 1.00 69.31 78 ALA A C 1
ATOM 626 O O . ALA A 1 78 ? -10.287 3.464 21.856 1.00 69.31 78 ALA A O 1
ATOM 627 N N . GLU A 1 79 ? -9.741 2.427 23.777 1.00 72.00 79 GLU A N 1
ATOM 628 C CA . GLU A 1 79 ? -8.510 1.799 23.278 1.00 72.00 79 GLU A CA 1
ATOM 629 C C . GLU A 1 79 ? -8.796 0.814 22.140 1.00 72.00 79 GLU A C 1
ATOM 631 O O . GLU A 1 79 ? -8.155 0.876 21.090 1.00 72.00 79 GLU A O 1
ATOM 636 N N . VAL A 1 80 ? -9.835 -0.017 22.276 1.00 75.56 80 VAL A N 1
ATOM 637 C CA . VAL A 1 80 ? -10.289 -0.934 21.218 1.00 75.56 80 VAL A CA 1
ATOM 638 C C . VAL A 1 80 ? -10.747 -0.169 19.972 1.00 75.56 80 VAL A C 1
ATOM 640 O O . VAL A 1 80 ? -10.441 -0.575 18.849 1.00 75.56 80 VAL A O 1
ATOM 643 N N . ARG A 1 81 ? -11.451 0.964 20.124 1.00 78.06 81 ARG A N 1
ATOM 644 C CA . ARG A 1 81 ? -11.849 1.812 18.983 1.00 78.06 81 ARG A CA 1
ATOM 645 C C . ARG A 1 81 ? -10.641 2.409 18.261 1.00 78.06 81 ARG A C 1
ATOM 647 O O . ARG A 1 81 ? -10.633 2.420 17.030 1.00 78.06 81 ARG A O 1
ATOM 654 N N . ILE A 1 82 ? -9.628 2.858 19.002 1.00 79.88 82 ILE A N 1
ATOM 655 C CA . ILE A 1 82 ? -8.375 3.380 18.438 1.00 79.88 82 ILE A CA 1
ATOM 656 C C . ILE A 1 82 ? -7.606 2.263 17.725 1.00 79.88 82 ILE A C 1
ATOM 658 O O . ILE A 1 82 ? -7.206 2.444 16.575 1.00 79.88 82 ILE A O 1
ATOM 662 N N . ALA A 1 83 ? -7.475 1.088 18.344 1.00 80.81 83 ALA A N 1
ATOM 663 C CA . ALA A 1 83 ? -6.844 -0.076 17.727 1.00 80.81 83 ALA A CA 1
ATOM 664 C C . ALA A 1 83 ? -7.561 -0.482 16.429 1.00 80.81 83 ALA A C 1
ATOM 666 O O . ALA A 1 83 ? -6.915 -0.698 15.406 1.00 80.81 83 ALA A O 1
ATOM 667 N N . LYS A 1 84 ? -8.902 -0.495 16.417 1.00 81.00 84 LYS A N 1
ATOM 668 C CA . LYS A 1 84 ? -9.695 -0.760 15.205 1.00 81.00 84 LYS A CA 1
ATOM 669 C C . LYS A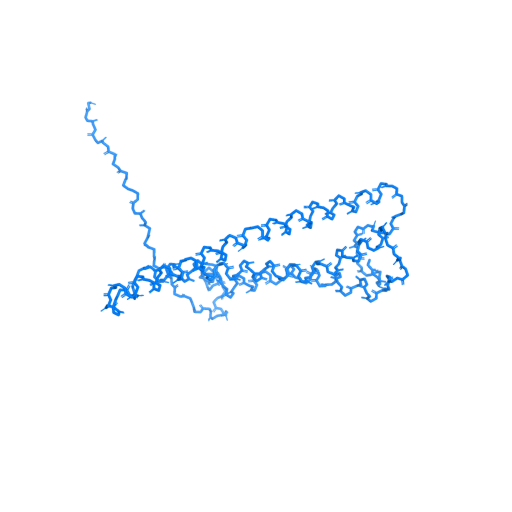 1 84 ? -9.445 0.279 14.109 1.00 81.00 84 LYS A C 1
ATOM 671 O O . LYS A 1 84 ? -9.369 -0.083 12.933 1.00 81.00 84 LYS A O 1
ATOM 676 N N . ALA A 1 85 ? -9.319 1.556 14.475 1.00 84.75 85 ALA A N 1
ATOM 677 C CA . ALA A 1 85 ? -8.981 2.619 13.531 1.00 84.75 85 ALA A CA 1
ATOM 678 C C . ALA A 1 85 ? -7.611 2.360 12.891 1.00 84.75 85 ALA A C 1
ATOM 680 O O . ALA A 1 85 ? -7.496 2.364 11.668 1.00 84.75 85 ALA A O 1
ATOM 681 N N . ALA A 1 86 ? -6.608 2.052 13.715 1.00 83.50 86 ALA A N 1
ATOM 682 C CA . ALA A 1 86 ? -5.256 1.761 13.261 1.00 83.50 86 ALA A CA 1
ATOM 683 C C . ALA A 1 86 ? -5.221 0.532 12.330 1.00 83.50 86 ALA A C 1
ATOM 685 O O . ALA A 1 86 ? -4.658 0.617 11.240 1.00 83.50 86 ALA A O 1
ATOM 686 N N . ILE A 1 87 ? -5.912 -0.563 12.685 1.00 84.88 87 ILE A N 1
ATOM 687 C CA . ILE A 1 87 ? -6.050 -1.758 11.827 1.00 84.88 87 ILE A CA 1
ATOM 688 C C . ILE A 1 87 ? -6.676 -1.390 10.481 1.00 84.88 87 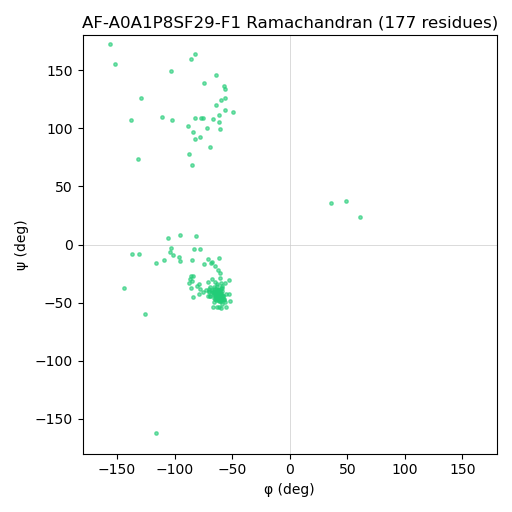ILE A C 1
ATOM 690 O O . ILE A 1 87 ? -6.202 -1.838 9.440 1.00 84.88 87 ILE A O 1
ATOM 694 N N . THR A 1 88 ? -7.728 -0.567 10.491 1.00 88.94 88 THR A N 1
ATOM 695 C CA . THR A 1 88 ? -8.421 -0.141 9.267 1.00 88.94 88 THR A CA 1
ATOM 696 C C . THR A 1 88 ? -7.489 0.652 8.351 1.00 88.94 88 THR A C 1
ATOM 698 O O . THR A 1 88 ? -7.424 0.365 7.160 1.00 88.94 88 THR A O 1
ATOM 701 N N . ILE A 1 89 ? -6.736 1.612 8.898 1.00 88.94 89 ILE A N 1
ATOM 702 C CA . ILE A 1 89 ? -5.779 2.423 8.128 1.00 88.94 89 ILE A CA 1
ATOM 703 C C . ILE A 1 89 ? -4.664 1.543 7.570 1.00 88.94 89 ILE A C 1
ATOM 705 O O . ILE A 1 89 ? -4.354 1.624 6.385 1.00 88.94 89 ILE A O 1
ATOM 709 N N . CYS A 1 90 ? -4.107 0.647 8.388 1.00 89.06 90 CYS A N 1
ATOM 710 C CA . CYS A 1 90 ? -3.099 -0.298 7.926 1.00 89.06 90 CYS A CA 1
ATOM 711 C C . CYS A 1 90 ? -3.645 -1.182 6.802 1.00 89.06 90 CYS A C 1
ATOM 713 O O . CYS A 1 90 ? -3.010 -1.287 5.761 1.00 89.06 90 CYS A O 1
ATOM 715 N N . PHE A 1 91 ? -4.836 -1.761 6.958 1.00 90.00 91 PHE A N 1
ATOM 716 C CA . PHE A 1 91 ? -5.465 -2.568 5.914 1.00 90.00 91 PHE A CA 1
ATOM 717 C C . PHE A 1 91 ? -5.644 -1.786 4.607 1.00 90.00 91 PHE A C 1
ATOM 719 O O . PHE A 1 91 ? -5.270 -2.280 3.545 1.00 90.00 91 PHE A O 1
ATOM 726 N N . LEU A 1 92 ? -6.169 -0.559 4.682 1.00 92.25 92 LEU A N 1
ATOM 727 C CA . LEU A 1 92 ? -6.347 0.308 3.519 1.00 92.25 92 LEU A CA 1
ATOM 728 C C . LEU A 1 92 ? -5.010 0.631 2.846 1.00 92.25 92 LEU A C 1
ATOM 730 O O . LEU A 1 92 ? -4.924 0.582 1.617 1.00 92.25 92 LEU A O 1
ATOM 734 N N . PHE A 1 93 ? -3.967 0.909 3.633 1.00 91.38 93 PHE A N 1
ATOM 735 C CA . PHE A 1 93 ? -2.618 1.135 3.127 1.00 91.38 93 PHE A CA 1
ATOM 736 C C . PHE A 1 93 ? -2.111 -0.080 2.347 1.00 91.38 93 PHE A C 1
ATOM 738 O O . PHE A 1 93 ? -1.721 0.073 1.193 1.00 91.38 93 PHE A O 1
ATOM 745 N N . VAL A 1 94 ? -2.184 -1.285 2.925 1.00 91.94 94 VAL A N 1
ATOM 746 C CA . VAL A 1 94 ? -1.759 -2.523 2.251 1.00 91.94 94 VAL A CA 1
ATOM 747 C C . VAL A 1 94 ? -2.562 -2.739 0.974 1.00 91.94 94 VAL A C 1
ATOM 749 O O . VAL A 1 94 ? -1.990 -2.819 -0.107 1.00 91.94 94 VAL A O 1
ATOM 752 N N . ALA A 1 95 ? -3.891 -2.739 1.064 1.00 92.56 95 ALA A N 1
ATOM 753 C CA . ALA A 1 95 ? -4.764 -2.979 -0.082 1.00 92.56 95 ALA A CA 1
ATOM 754 C C . ALA A 1 95 ? -4.513 -2.001 -1.244 1.00 92.56 95 ALA A C 1
ATOM 756 O O . ALA A 1 95 ? -4.631 -2.384 -2.407 1.00 92.56 95 ALA A O 1
ATOM 757 N N . SER A 1 96 ? -4.139 -0.758 -0.935 1.00 94.38 96 SER A N 1
ATOM 758 C CA . SER A 1 96 ? -3.889 0.279 -1.937 1.00 94.38 96 SER A CA 1
ATOM 759 C C . SER A 1 96 ? -2.473 0.217 -2.507 1.00 94.38 96 SER A C 1
ATOM 761 O O . SER A 1 96 ? -2.302 0.296 -3.721 1.00 94.38 96 SER A O 1
ATOM 763 N N . TRP A 1 97 ? -1.461 0.048 -1.651 1.00 95.19 97 TRP A N 1
ATOM 764 C CA . TRP A 1 97 ? -0.051 0.118 -2.041 1.00 95.19 97 TRP A CA 1
ATOM 765 C C . TRP A 1 97 ? 0.524 -1.200 -2.550 1.00 95.19 97 TRP A C 1
ATOM 767 O O . TRP A 1 97 ? 1.403 -1.159 -3.411 1.00 95.19 97 TRP A O 1
ATOM 777 N N . THR A 1 98 ? 0.036 -2.361 -2.092 1.00 95.62 98 THR A N 1
ATOM 778 C CA . THR A 1 98 ? 0.544 -3.665 -2.555 1.00 95.62 98 THR A CA 1
ATOM 779 C C . THR A 1 98 ? 0.456 -3.816 -4.074 1.00 95.62 98 THR A C 1
ATOM 781 O O . THR A 1 98 ? 1.477 -4.155 -4.676 1.00 95.62 98 THR A O 1
ATOM 784 N N . PRO A 1 99 ? -0.687 -3.538 -4.738 1.00 96.00 99 PRO A N 1
ATOM 785 C CA . PRO A 1 99 ? -0.776 -3.701 -6.186 1.00 96.00 99 PRO A CA 1
ATOM 786 C C . PRO A 1 99 ? 0.216 -2.797 -6.927 1.00 96.00 99 PRO A C 1
ATOM 788 O O . PRO A 1 99 ? 0.854 -3.231 -7.880 1.00 96.00 99 PRO A O 1
ATOM 791 N N . TYR A 1 100 ? 0.412 -1.562 -6.458 1.00 95.62 100 TYR A N 1
ATOM 792 C CA . TYR A 1 100 ? 1.352 -0.625 -7.072 1.00 95.62 100 TYR A CA 1
ATOM 793 C C . TYR A 1 100 ? 2.816 -1.036 -6.854 1.00 95.62 100 TYR A C 1
ATOM 795 O O . TYR A 1 100 ? 3.625 -0.962 -7.777 1.00 95.62 100 TYR A O 1
ATOM 803 N N . ALA A 1 101 ? 3.152 -1.529 -5.661 1.00 95.88 101 ALA A N 1
ATOM 804 C CA . ALA A 1 101 ? 4.481 -2.046 -5.357 1.00 95.88 101 ALA A CA 1
ATOM 805 C C . ALA A 1 101 ? 4.831 -3.264 -6.232 1.00 95.88 101 ALA A C 1
ATOM 807 O O . ALA A 1 101 ? 5.948 -3.358 -6.736 1.00 95.88 101 ALA A O 1
ATOM 808 N N . VAL A 1 102 ? 3.864 -4.156 -6.482 1.00 95.94 102 VAL A N 1
ATOM 809 C CA . VAL A 1 102 ? 4.024 -5.285 -7.415 1.00 95.94 102 VAL A CA 1
ATOM 810 C C . VAL A 1 102 ? 4.296 -4.790 -8.836 1.00 95.94 102 VAL A C 1
ATOM 812 O O . VAL A 1 102 ? 5.219 -5.281 -9.479 1.00 95.94 102 VAL A O 1
ATOM 815 N N . ILE A 1 103 ? 3.555 -3.785 -9.312 1.00 95.94 103 ILE A N 1
ATOM 816 C CA . ILE A 1 103 ? 3.782 -3.177 -10.632 1.00 95.94 103 ILE A CA 1
ATOM 817 C C . ILE A 1 103 ? 5.190 -2.585 -10.755 1.00 95.94 103 ILE A C 1
ATOM 819 O O . ILE A 1 103 ? 5.866 -2.832 -11.753 1.00 95.94 103 ILE A O 1
ATOM 823 N N . ALA A 1 104 ? 5.657 -1.857 -9.739 1.00 95.38 104 ALA A N 1
ATOM 824 C CA . ALA A 1 104 ? 7.005 -1.296 -9.735 1.00 95.38 104 ALA A CA 1
ATOM 825 C C . ALA A 1 104 ? 8.087 -2.394 -9.765 1.00 95.38 104 ALA A C 1
ATOM 827 O O . ALA A 1 104 ? 9.061 -2.284 -10.507 1.00 95.38 104 ALA A O 1
ATOM 828 N N . MET A 1 105 ? 7.892 -3.488 -9.020 1.00 96.50 105 MET A N 1
ATOM 829 C CA . MET A 1 105 ? 8.813 -4.631 -9.025 1.00 96.50 105 MET A CA 1
ATOM 830 C C . MET A 1 105 ? 8.820 -5.379 -10.365 1.00 96.50 105 MET A C 1
ATOM 832 O O . MET A 1 105 ? 9.890 -5.766 -10.834 1.00 96.50 105 MET A O 1
ATOM 836 N N . ILE A 1 106 ? 7.659 -5.547 -11.011 1.00 96.12 106 ILE A N 1
ATOM 837 C CA . ILE A 1 106 ? 7.570 -6.109 -12.369 1.00 96.12 106 ILE A CA 1
ATOM 838 C C . ILE A 1 106 ? 8.297 -5.202 -13.369 1.00 96.12 106 ILE A C 1
ATOM 840 O O . ILE A 1 106 ? 9.014 -5.706 -14.225 1.00 96.12 106 ILE A O 1
ATOM 844 N N . GLY A 1 107 ? 8.169 -3.878 -13.246 1.00 94.56 107 GLY A N 1
ATOM 845 C CA . GLY A 1 107 ? 8.880 -2.933 -14.112 1.00 94.56 107 GLY A CA 1
ATOM 846 C C . GLY A 1 107 ? 10.400 -3.039 -14.007 1.00 94.56 107 GLY A C 1
ATOM 847 O O . GLY A 1 107 ? 11.090 -3.068 -15.032 1.00 94.56 107 GLY A O 1
ATOM 848 N N . ALA A 1 108 ? 10.909 -3.152 -12.780 1.00 94.94 108 ALA A N 1
ATOM 849 C CA . ALA A 1 108 ? 12.343 -3.158 -12.521 1.00 94.94 108 ALA A CA 1
ATOM 850 C C . ALA A 1 108 ? 13.009 -4.522 -12.769 1.00 94.94 108 ALA A C 1
ATOM 852 O O . ALA A 1 108 ? 14.149 -4.565 -13.231 1.00 94.94 108 ALA A O 1
ATOM 853 N N . PHE A 1 109 ? 12.322 -5.632 -12.472 1.00 94.94 109 PHE A N 1
ATOM 854 C CA . PHE A 1 109 ? 12.931 -6.972 -12.444 1.00 94.94 109 PHE A CA 1
ATOM 855 C C . PHE A 1 109 ? 12.164 -8.052 -13.219 1.00 94.94 109 PHE A C 1
ATOM 857 O O . PHE A 1 109 ? 12.662 -9.171 -13.338 1.00 94.94 109 PHE A O 1
ATOM 864 N N . GLY A 1 110 ? 10.955 -7.764 -13.700 1.00 93.62 110 GLY A N 1
ATOM 865 C CA . GLY A 1 110 ? 10.050 -8.746 -14.297 1.00 93.62 110 GLY A CA 1
ATOM 866 C C . GLY A 1 110 ? 9.752 -8.508 -15.776 1.00 93.62 110 GLY A C 1
ATOM 867 O O . GLY A 1 110 ? 10.461 -7.792 -16.483 1.00 93.62 110 GLY A O 1
ATOM 868 N N . ASP A 1 111 ? 8.672 -9.136 -16.247 1.00 93.56 111 ASP A N 1
ATOM 869 C CA . ASP A 1 111 ? 8.203 -8.985 -17.622 1.00 93.56 111 ASP A CA 1
ATOM 870 C C . ASP A 1 111 ? 7.365 -7.709 -17.793 1.00 93.56 111 ASP A C 1
ATOM 872 O O . ASP A 1 111 ? 6.216 -7.611 -17.351 1.00 93.56 111 ASP A O 1
ATOM 876 N N . ARG A 1 112 ? 7.943 -6.732 -18.497 1.00 92.12 112 ARG A N 1
ATOM 877 C CA . ARG A 1 112 ? 7.308 -5.445 -18.799 1.00 92.12 112 ARG A CA 1
ATOM 878 C C . ARG A 1 112 ? 6.130 -5.563 -19.765 1.00 92.12 112 ARG A C 1
ATOM 880 O O . ARG A 1 112 ? 5.331 -4.633 -19.826 1.00 92.12 112 ARG A O 1
ATOM 887 N N . SER A 1 113 ? 5.973 -6.680 -20.481 1.00 92.56 113 SER A N 1
ATOM 888 C CA . SER A 1 113 ? 4.830 -6.900 -21.381 1.00 92.56 113 SER A CA 1
ATOM 889 C C . SER A 1 113 ? 3.483 -6.875 -20.641 1.00 92.56 113 SER A C 1
ATOM 891 O O . SER A 1 113 ? 2.454 -6.517 -21.215 1.00 92.56 113 SER A O 1
ATOM 893 N N . LEU A 1 114 ? 3.502 -7.169 -19.337 1.00 93.00 114 LEU A N 1
ATOM 894 C CA . LEU A 1 114 ? 2.339 -7.130 -18.451 1.00 93.00 114 LEU A CA 1
ATOM 895 C C . LEU A 1 114 ? 1.914 -5.695 -18.080 1.00 93.00 114 LEU A C 1
ATOM 897 O O . LEU A 1 114 ? 0.798 -5.476 -17.601 1.00 93.00 114 LEU A O 1
ATOM 901 N N . LEU A 1 115 ? 2.786 -4.702 -18.290 1.00 93.12 115 LEU A N 1
ATOM 902 C CA . LEU A 1 115 ? 2.588 -3.321 -17.853 1.00 93.12 115 LEU A CA 1
ATOM 903 C C . LEU A 1 115 ? 1.817 -2.500 -18.886 1.00 93.12 115 LEU A C 1
ATOM 905 O O . LEU A 1 115 ? 2.366 -1.678 -19.617 1.00 93.12 115 LEU A O 1
ATOM 909 N N . THR A 1 116 ? 0.502 -2.691 -18.913 1.00 93.69 116 THR A N 1
ATOM 910 C CA . THR A 1 116 ? -0.391 -1.874 -19.745 1.00 93.69 116 THR A CA 1
ATOM 911 C C . THR A 1 116 ? -0.806 -0.574 -19.037 1.00 93.69 116 THR A C 1
ATOM 913 O O . THR A 1 116 ? -0.764 -0.488 -17.801 1.00 93.69 116 THR A O 1
ATOM 916 N N . PRO A 1 117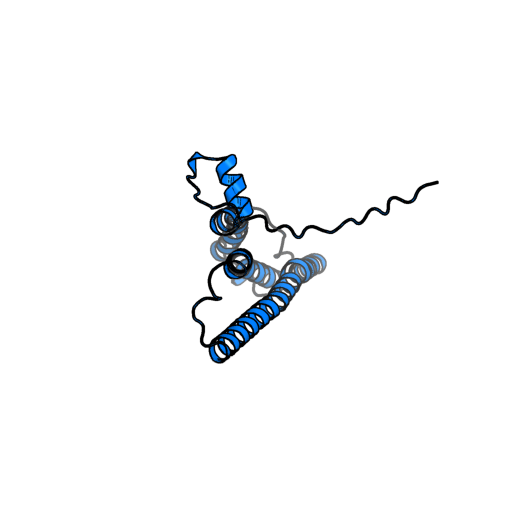 ? -1.260 0.457 -19.778 1.00 92.19 117 PRO A N 1
ATOM 917 C CA . PRO A 1 117 ? -1.696 1.723 -19.189 1.00 92.19 117 PRO A CA 1
ATOM 918 C C . PRO A 1 117 ? -2.746 1.579 -18.079 1.00 92.19 117 PRO A C 1
ATOM 920 O O . PRO A 1 117 ? -2.618 2.204 -17.031 1.00 92.19 117 PRO A O 1
ATOM 923 N N . GLY A 1 118 ? -3.748 0.714 -18.266 1.00 91.00 118 GLY A N 1
ATOM 924 C CA . GLY A 1 118 ? -4.781 0.475 -17.252 1.00 91.00 118 GLY A CA 1
ATOM 925 C C . GLY A 1 118 ? -4.244 -0.251 -16.017 1.00 91.00 118 GLY A C 1
ATOM 926 O O . GLY A 1 118 ? -4.519 0.158 -14.890 1.00 91.00 118 GLY A O 1
ATOM 927 N N . VAL A 1 119 ? -3.425 -1.285 -16.230 1.00 92.69 119 VAL A N 1
ATOM 928 C CA . VAL A 1 119 ? -2.829 -2.106 -15.161 1.00 92.69 119 VAL A CA 1
ATOM 929 C C . VAL A 1 119 ? -1.869 -1.296 -14.286 1.00 92.69 119 VAL A C 1
ATOM 931 O O . VAL A 1 119 ? -1.794 -1.529 -13.084 1.00 92.69 119 VAL A O 1
ATOM 934 N N . THR A 1 120 ? -1.177 -0.309 -14.857 1.00 93.06 120 THR A N 1
ATOM 935 C CA . THR A 1 120 ? -0.294 0.590 -14.098 1.00 93.06 120 THR A CA 1
ATOM 936 C C . THR A 1 120 ? -1.041 1.773 -13.472 1.00 93.06 120 THR A C 1
ATOM 938 O O . THR A 1 120 ? -0.665 2.222 -12.389 1.00 93.06 120 THR A O 1
ATOM 941 N N . MET A 1 121 ? -2.113 2.271 -14.104 1.00 93.88 121 MET A N 1
ATOM 942 C CA . MET A 1 121 ? -2.845 3.447 -13.619 1.00 93.88 121 MET A CA 1
ATOM 943 C C . MET A 1 121 ? -3.799 3.146 -12.457 1.00 93.88 121 MET A C 1
ATOM 945 O O . MET A 1 121 ? -3.856 3.920 -11.506 1.00 93.88 121 MET A O 1
ATOM 949 N N . ILE A 1 122 ? -4.555 2.044 -12.497 1.00 94.06 122 ILE A N 1
ATOM 950 C CA . ILE A 1 122 ? -5.557 1.762 -11.451 1.00 94.06 122 ILE A CA 1
ATOM 951 C C . ILE A 1 122 ? -4.902 1.662 -10.056 1.00 94.06 122 ILE A C 1
ATOM 953 O O . ILE A 1 122 ? -5.361 2.354 -9.136 1.00 94.06 122 ILE A O 1
ATOM 957 N N . PRO A 1 123 ? -3.804 0.899 -9.867 1.00 94.06 123 PRO A N 1
ATOM 958 C CA . PRO A 1 123 ? -3.076 0.891 -8.599 1.00 94.06 123 PRO A CA 1
ATOM 959 C C . PRO A 1 123 ? -2.543 2.269 -8.206 1.00 94.06 123 PRO A C 1
ATOM 961 O O . PRO A 1 123 ? -2.671 2.674 -7.054 1.00 94.06 123 PRO A O 1
ATOM 964 N N . ALA A 1 124 ? -2.009 3.027 -9.165 1.00 93.88 124 ALA A N 1
ATOM 965 C CA . ALA A 1 124 ? -1.485 4.365 -8.921 1.00 93.88 124 ALA A CA 1
ATOM 966 C C . ALA A 1 124 ? -2.544 5.349 -8.397 1.00 93.88 124 ALA A C 1
ATOM 968 O O . ALA A 1 124 ? -2.276 6.106 -7.458 1.00 93.88 124 ALA A O 1
ATOM 969 N N . CYS A 1 125 ? -3.750 5.332 -8.972 1.00 94.50 125 CYS A N 1
ATOM 970 C CA . CYS A 1 125 ? -4.879 6.122 -8.486 1.00 94.50 125 CYS A CA 1
ATOM 971 C C . CYS A 1 125 ? -5.308 5.677 -7.085 1.00 94.50 125 CYS A C 1
ATOM 973 O O . CYS A 1 125 ? -5.577 6.520 -6.232 1.00 94.50 125 CYS A O 1
ATOM 975 N N . THR A 1 126 ? -5.324 4.368 -6.830 1.00 94.25 126 THR A N 1
ATOM 976 C CA . THR A 1 126 ? -5.716 3.805 -5.530 1.00 94.25 126 THR A CA 1
ATOM 977 C C . THR A 1 126 ? -4.751 4.246 -4.420 1.00 94.25 126 THR A C 1
ATOM 979 O O . THR A 1 126 ? -5.199 4.731 -3.381 1.00 94.25 126 THR A O 1
ATOM 982 N N . CYS A 1 127 ? -3.434 4.208 -4.665 1.00 93.69 127 CYS A N 1
ATOM 983 C CA . CYS A 1 127 ? -2.419 4.741 -3.743 1.00 93.69 127 CYS A CA 1
ATOM 984 C C . CYS A 1 127 ? -2.592 6.233 -3.448 1.00 93.69 127 CYS A C 1
ATOM 986 O O . CYS A 1 127 ? -2.340 6.681 -2.334 1.00 93.69 127 CYS A O 1
ATOM 988 N N . LYS A 1 128 ? -2.994 7.029 -4.442 1.00 93.69 128 LYS A N 1
ATOM 989 C CA . LYS A 1 128 ? -3.219 8.470 -4.247 1.00 93.69 128 LYS A CA 1
ATOM 990 C C . LYS A 1 128 ? -4.493 8.725 -3.447 1.00 93.69 128 LYS A C 1
ATOM 992 O O . LYS A 1 128 ? -4.511 9.591 -2.580 1.00 93.69 128 LYS A O 1
ATOM 997 N N . PHE A 1 129 ? -5.540 7.949 -3.711 1.00 94.12 129 PHE A N 1
ATOM 998 C CA . PHE A 1 129 ? -6.829 8.087 -3.045 1.00 94.12 129 PHE A CA 1
ATOM 999 C C . PHE A 1 129 ? -6.786 7.679 -1.569 1.00 94.12 129 PHE A C 1
ATOM 1001 O O . PHE A 1 129 ? -7.426 8.332 -0.747 1.00 94.12 129 PHE A O 1
ATOM 1008 N N . VAL A 1 130 ? -6.014 6.647 -1.205 1.00 94.88 130 VAL A N 1
ATOM 1009 C CA . VAL A 1 130 ? -5.972 6.160 0.185 1.00 94.88 130 VAL A CA 1
ATOM 1010 C C . VAL A 1 130 ? -5.508 7.231 1.175 1.00 94.88 130 VAL A C 1
ATOM 1012 O O . VAL A 1 130 ? -6.050 7.311 2.271 1.00 94.88 130 VAL A O 1
ATOM 1015 N N . ALA A 1 131 ? -4.609 8.131 0.760 1.00 90.31 131 ALA A N 1
ATOM 1016 C CA . ALA A 1 131 ? -4.155 9.254 1.583 1.00 90.31 131 ALA A CA 1
ATOM 1017 C C . ALA A 1 131 ? -5.292 10.228 1.955 1.00 90.31 131 ALA A C 1
ATOM 1019 O O . ALA A 1 131 ? -5.202 10.955 2.943 1.00 90.31 131 ALA A O 1
ATOM 1020 N N . CYS A 1 132 ? -6.382 10.244 1.184 1.00 93.50 132 CYS A N 1
ATOM 1021 C CA . CYS A 1 132 ? -7.567 11.041 1.479 1.00 93.50 132 CYS A CA 1
ATOM 1022 C C . CYS A 1 132 ? -8.539 10.340 2.437 1.00 93.50 132 CYS A C 1
ATOM 1024 O O . CYS A 1 132 ? -9.449 11.000 2.935 1.00 93.50 132 CYS A O 1
ATOM 1026 N N . LEU A 1 133 ? -8.389 9.035 2.692 1.00 91.31 133 LEU A N 1
ATOM 1027 C CA . LEU A 1 133 ? -9.312 8.264 3.532 1.00 91.31 133 LEU A CA 1
ATOM 1028 C C . LEU A 1 133 ? -8.999 8.376 5.028 1.00 91.31 133 LEU A C 1
ATOM 1030 O O . LEU A 1 133 ? -9.922 8.285 5.840 1.00 91.31 133 LEU A O 1
ATOM 1034 N N . ASP A 1 134 ? -7.743 8.633 5.399 1.00 87.75 134 ASP A N 1
ATOM 1035 C CA . ASP A 1 134 ? -7.307 8.679 6.799 1.00 87.75 134 ASP A CA 1
ATOM 1036 C C . ASP A 1 134 ? -8.169 9.608 7.681 1.00 87.75 134 ASP A C 1
ATOM 1038 O O . ASP A 1 134 ? -8.663 9.147 8.718 1.00 87.75 134 ASP A O 1
ATOM 1042 N N . PRO A 1 135 ? -8.473 10.869 7.288 1.00 87.31 135 PRO A N 1
ATOM 1043 C CA . PRO A 1 135 ? -9.323 11.755 8.086 1.00 87.31 135 PRO A CA 1
ATOM 1044 C C . PRO A 1 135 ? -10.721 11.189 8.348 1.00 87.31 135 PRO A C 1
ATOM 1046 O O . PRO A 1 135 ? -11.266 11.380 9.435 1.00 87.31 135 PRO A O 1
ATOM 1049 N N . TYR A 1 136 ? -11.299 10.461 7.387 1.00 87.12 136 TYR A N 1
ATOM 1050 C CA . TYR A 1 136 ? -12.616 9.842 7.542 1.00 87.12 136 TYR A CA 1
ATOM 1051 C C . TYR A 1 136 ? -12.569 8.677 8.532 1.00 87.12 136 TYR A C 1
ATOM 1053 O O . TYR A 1 136 ? -13.456 8.547 9.378 1.00 87.12 136 TYR A O 1
ATOM 1061 N N . VAL A 1 137 ? -11.512 7.860 8.487 1.00 86.69 137 VAL A N 1
ATOM 1062 C CA . VAL A 1 137 ? -11.328 6.761 9.445 1.00 86.69 137 VAL A CA 1
ATOM 1063 C C . VAL A 1 137 ? -11.179 7.307 10.868 1.00 86.69 137 VAL A C 1
ATOM 1065 O O . VAL A 1 137 ? -11.842 6.814 11.790 1.00 86.69 137 VAL A O 1
ATOM 1068 N N . TYR A 1 138 ? -10.395 8.376 11.049 1.00 83.06 138 TYR A N 1
ATOM 1069 C CA . TYR A 1 138 ? -10.272 9.062 12.338 1.00 83.06 138 TYR A CA 1
ATOM 1070 C C . TYR A 1 138 ? -11.591 9.698 12.783 1.00 83.06 138 TYR A C 1
ATOM 1072 O O . TYR A 1 138 ? -11.989 9.538 13.940 1.00 83.06 138 TYR A O 1
ATOM 1080 N N . ALA A 1 139 ? -12.313 10.356 11.871 1.00 80.88 139 ALA A N 1
ATOM 1081 C CA . ALA A 1 139 ? -13.614 10.957 12.149 1.00 80.88 139 ALA A CA 1
ATOM 1082 C C . ALA A 1 139 ? -14.650 9.926 12.608 1.00 80.88 139 ALA A C 1
ATOM 1084 O O . ALA A 1 139 ? -15.533 10.273 13.381 1.00 80.88 139 ALA A O 1
ATOM 1085 N N . ILE A 1 140 ? -14.564 8.663 12.190 1.00 78.00 140 ILE A N 1
ATOM 1086 C CA . ILE A 1 140 ? -15.495 7.609 12.624 1.00 78.00 140 ILE A CA 1
ATOM 1087 C C . ILE A 1 140 ? -15.046 6.972 13.946 1.00 78.00 140 ILE A C 1
ATOM 1089 O O . ILE A 1 140 ? -15.877 6.658 14.803 1.00 78.00 140 ILE A O 1
ATOM 1093 N N . SER A 1 141 ? -13.739 6.795 14.139 1.00 75.56 141 SER A N 1
ATOM 1094 C CA . SER A 1 141 ? -13.233 5.839 15.130 1.00 75.56 141 SER A CA 1
ATOM 1095 C C . SER A 1 141 ? -12.443 6.451 16.287 1.00 75.56 141 SER A C 1
ATOM 1097 O O . SER A 1 141 ? -12.295 5.778 17.301 1.00 75.56 141 SER A O 1
ATOM 1099 N N . HIS A 1 142 ? -11.980 7.704 16.197 1.00 77.88 142 HIS A N 1
ATOM 1100 C CA . HIS A 1 142 ? -11.121 8.316 17.217 1.00 77.88 142 HIS A CA 1
ATOM 1101 C C . HIS A 1 142 ? -11.906 9.286 18.134 1.00 77.88 142 HIS A C 1
ATOM 1103 O O . HIS A 1 142 ? -12.211 10.407 17.719 1.00 77.88 142 HIS A O 1
ATOM 1109 N N . PRO A 1 143 ? -12.187 8.935 19.409 1.00 76.25 143 PRO A N 1
ATOM 1110 C CA . PRO A 1 143 ? -13.098 9.703 20.271 1.00 76.25 143 PRO A CA 1
ATOM 1111 C C . PRO A 1 143 ? -12.661 11.157 20.511 1.00 76.25 143 PRO A C 1
ATOM 1113 O O . PRO A 1 143 ? -13.445 12.082 20.325 1.00 76.25 143 PRO A O 1
ATOM 1116 N N . ARG A 1 144 ? -11.383 11.390 20.850 1.00 79.25 144 ARG A N 1
ATOM 1117 C CA . ARG A 1 144 ? -10.858 12.756 21.076 1.00 79.25 144 ARG A CA 1
ATOM 1118 C C . ARG A 1 144 ? -10.895 13.621 19.806 1.00 79.25 144 ARG A C 1
ATOM 1120 O O . ARG A 1 144 ? -11.315 14.771 19.872 1.00 79.25 144 ARG A O 1
ATOM 1127 N N . TYR A 1 145 ? -10.526 13.061 18.651 1.00 82.19 145 TYR A N 1
ATOM 1128 C CA . TYR A 1 145 ? -10.613 13.744 17.356 1.00 82.19 145 TYR A CA 1
ATOM 1129 C C . TYR A 1 145 ? -12.057 14.139 17.021 1.00 82.19 145 TYR A C 1
ATOM 1131 O O . TYR A 1 145 ? -12.304 15.267 16.611 1.00 82.19 145 TYR A O 1
ATOM 1139 N N . ARG A 1 146 ? -13.024 13.248 17.270 1.00 81.94 146 ARG A N 1
ATOM 1140 C CA . ARG A 1 146 ? -14.459 13.508 17.065 1.00 81.94 146 ARG A CA 1
ATOM 1141 C C . ARG A 1 146 ? -14.987 14.665 17.908 1.00 81.94 146 ARG A C 1
ATOM 1143 O O . ARG A 1 146 ? -15.768 15.469 17.404 1.00 81.94 146 ARG A O 1
ATOM 1150 N N . ILE A 1 147 ? -14.539 14.776 19.158 1.00 84.19 147 ILE A N 1
ATOM 1151 C CA . ILE A 1 147 ? -14.904 15.888 20.049 1.00 84.19 147 ILE A CA 1
ATOM 1152 C C . ILE A 1 147 ? -14.384 17.217 19.494 1.00 84.19 147 ILE A C 1
ATOM 1154 O O . ILE A 1 147 ? -15.142 18.180 19.389 1.00 84.19 147 ILE A O 1
ATOM 1158 N N . GLU A 1 148 ? -13.114 17.269 19.089 1.00 85.62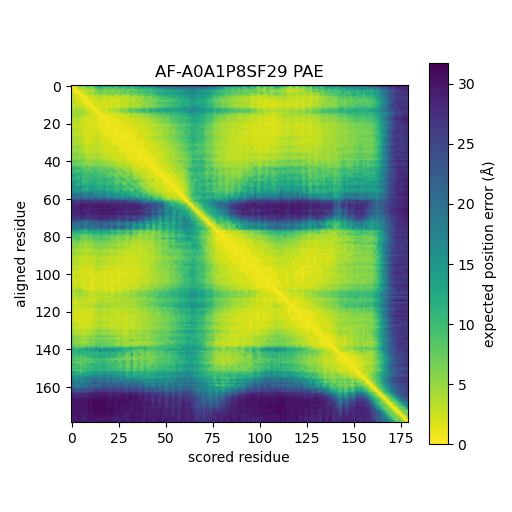 148 GLU A N 1
ATOM 1159 C CA . GLU A 1 148 ? -12.527 18.478 18.497 1.00 85.62 148 GLU A CA 1
ATOM 1160 C C . GLU A 1 148 ? -13.151 18.832 17.140 1.00 85.62 148 GLU A C 1
ATOM 1162 O O . GLU A 1 148 ? -13.379 20.007 16.845 1.00 85.62 148 GLU A O 1
ATOM 1167 N N . LEU A 1 149 ? -13.498 17.826 16.335 1.00 85.56 149 LEU A N 1
ATOM 1168 C CA . LEU A 1 149 ? -14.169 18.019 15.054 1.00 85.56 149 LEU A CA 1
ATOM 1169 C C . LEU A 1 149 ? -15.568 18.618 15.239 1.00 85.56 149 LEU A C 1
ATOM 1171 O O . LEU A 1 149 ? -15.919 19.546 14.519 1.00 85.56 149 LEU A O 1
ATOM 1175 N N . ASN A 1 150 ? -16.330 18.164 16.240 1.00 84.62 150 ASN A N 1
ATOM 1176 C CA . ASN A 1 150 ? -17.645 18.728 16.555 1.00 84.62 150 ASN A CA 1
ATOM 1177 C C . ASN A 1 150 ? -17.559 20.195 17.016 1.00 84.62 150 ASN A C 1
ATOM 1179 O O . ASN A 1 150 ? -18.387 21.015 16.628 1.00 84.62 150 ASN A O 1
ATOM 1183 N N . LYS A 1 151 ? -16.530 20.554 17.800 1.00 85.25 151 LYS A N 1
ATOM 1184 C CA . LYS A 1 151 ? -16.296 21.952 18.212 1.00 85.25 151 LYS A CA 1
ATOM 1185 C C . LYS A 1 151 ? -16.012 22.868 17.018 1.00 85.25 151 LYS A C 1
ATOM 1187 O O . LYS A 1 151 ? -16.457 24.011 17.008 1.00 85.25 151 LYS A O 1
ATOM 1192 N N . ARG A 1 152 ? -15.248 22.385 16.033 1.00 87.69 152 ARG A N 1
ATOM 1193 C CA . ARG A 1 152 ? -14.800 23.182 14.875 1.00 87.69 152 ARG A CA 1
ATOM 1194 C C . ARG A 1 152 ? -15.797 23.181 13.716 1.00 87.69 152 ARG A C 1
ATOM 1196 O O . ARG A 1 152 ? -15.893 24.178 13.009 1.00 87.69 152 ARG A O 1
ATOM 1203 N N . LEU A 1 153 ? -16.523 22.084 13.512 1.00 87.19 153 LEU A N 1
ATOM 1204 C CA . LEU A 1 153 ? -17.47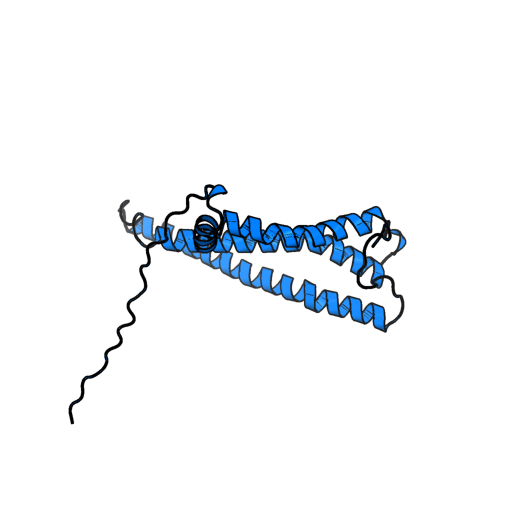6 21.894 12.418 1.00 87.19 153 LEU A CA 1
ATOM 1205 C C . LEU A 1 153 ? -18.812 21.337 12.955 1.00 87.19 153 LEU A C 1
ATOM 1207 O O . LEU A 1 153 ? -19.137 20.167 12.737 1.00 87.19 153 LEU A O 1
ATOM 1211 N N . PRO A 1 154 ? -19.625 22.167 13.634 1.00 79.88 154 PRO A N 1
ATOM 1212 C CA . PRO A 1 154 ? -20.849 21.714 14.307 1.00 79.88 154 PRO A CA 1
ATOM 1213 C C . PRO A 1 154 ? -21.928 21.184 13.345 1.00 79.88 154 PRO A C 1
ATOM 1215 O O . PRO A 1 154 ? -22.814 20.431 13.746 1.00 79.88 154 PRO A O 1
ATOM 1218 N N . TRP A 1 155 ? -21.842 21.526 12.057 1.00 82.50 155 TRP A N 1
ATOM 1219 C CA . T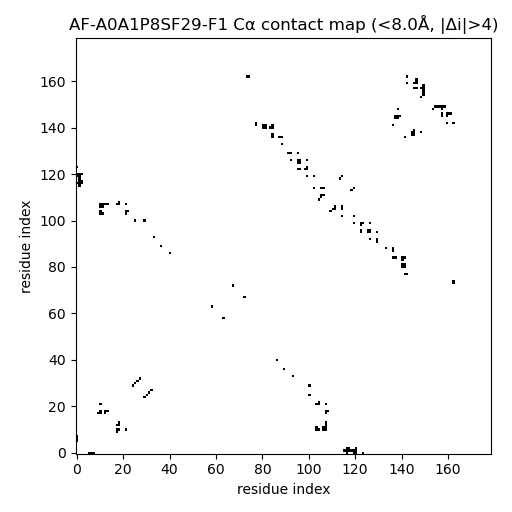RP A 1 155 ? -22.762 21.055 11.017 1.00 82.50 155 TRP A CA 1
ATOM 1220 C C . TRP A 1 155 ? -22.593 19.564 10.664 1.00 82.50 155 TRP A C 1
ATOM 1222 O O . TRP A 1 155 ? -23.478 18.994 10.034 1.00 82.50 155 TRP A O 1
ATOM 1232 N N . LEU A 1 156 ? -21.509 18.908 11.103 1.00 77.94 156 LEU A N 1
ATOM 1233 C CA . LEU A 1 156 ? -21.307 17.458 10.947 1.00 77.94 156 LEU A CA 1
ATOM 1234 C C . LEU A 1 156 ? -22.098 16.607 11.966 1.00 77.94 156 LEU A C 1
ATOM 1236 O O . LEU A 1 156 ? -22.063 15.381 11.878 1.00 77.94 156 LEU A O 1
ATOM 1240 N N . ALA A 1 157 ? -22.809 17.232 12.919 1.00 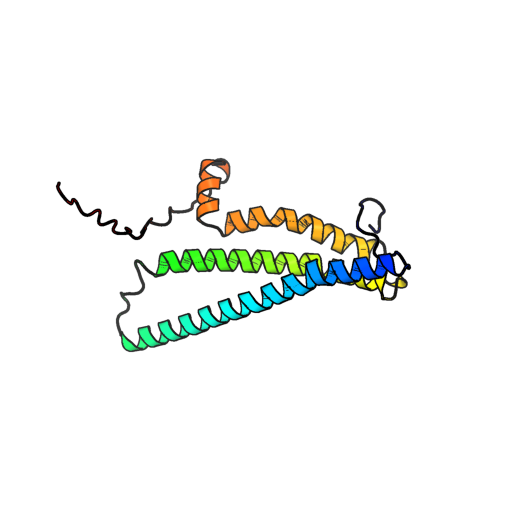72.62 157 ALA A N 1
ATOM 1241 C CA . ALA A 1 157 ? -23.723 16.587 13.878 1.00 72.62 157 ALA A CA 1
ATOM 1242 C C . ALA A 1 157 ? -23.138 15.355 14.610 1.00 72.62 157 ALA A C 1
ATOM 1244 O O . ALA A 1 157 ? -23.828 14.367 14.881 1.00 72.62 157 ALA A O 1
ATOM 1245 N N . ILE A 1 158 ? -21.848 15.412 14.950 1.00 76.06 158 ILE A N 1
ATOM 1246 C CA . ILE A 1 158 ? -21.122 14.322 15.604 1.00 76.06 158 ILE A CA 1
ATOM 1247 C C . ILE A 1 158 ? -21.519 14.264 17.083 1.00 76.06 158 ILE A C 1
ATOM 1249 O O . ILE A 1 158 ? -21.123 15.107 17.883 1.00 76.06 158 ILE A O 1
ATOM 1253 N N . LYS A 1 159 ? -22.277 13.233 17.468 1.00 69.94 159 LYS A N 1
ATOM 1254 C CA . LYS A 1 159 ? -22.580 12.931 18.874 1.00 69.94 159 LYS A CA 1
ATOM 1255 C C . LYS A 1 159 ? -21.488 12.020 19.441 1.00 69.94 159 LYS A C 1
ATOM 1257 O O . LYS A 1 159 ? -21.472 10.827 19.152 1.00 69.94 159 LYS A O 1
ATOM 1262 N N . GLU A 1 160 ? -20.567 12.581 20.215 1.00 70.69 160 GLU A N 1
ATOM 1263 C CA . GLU A 1 160 ? -19.576 11.832 20.998 1.00 70.69 160 GLU A CA 1
ATOM 1264 C C . GLU A 1 160 ? -19.617 12.355 22.439 1.00 70.69 160 GLU A C 1
ATOM 1266 O O . GLU A 1 160 ? -19.531 13.562 22.666 1.00 70.69 160 GLU A O 1
ATOM 1271 N N . SER A 1 161 ? -19.799 11.464 23.412 1.00 63.50 161 SER A N 1
ATOM 1272 C CA . SER A 1 161 ? -19.729 11.809 24.835 1.00 63.50 161 SER A CA 1
ATOM 1273 C C . SER A 1 161 ? -18.274 12.027 25.248 1.00 63.50 161 SER A C 1
ATOM 1275 O O . SER A 1 161 ? -17.404 11.258 24.838 1.00 63.50 161 SER A O 1
ATOM 1277 N N . ASN A 1 162 ? -17.998 13.042 26.076 1.00 60.31 162 ASN A N 1
ATOM 1278 C CA . ASN A 1 162 ? -16.654 13.250 26.620 1.00 60.31 162 ASN A CA 1
ATOM 1279 C C . ASN A 1 162 ? -16.196 11.979 27.359 1.00 60.31 162 ASN A C 1
ATOM 1281 O O . ASN A 1 162 ? -16.925 11.526 28.247 1.00 60.31 162 ASN A O 1
ATOM 1285 N N . PRO A 1 163 ? -15.027 11.395 27.030 1.00 57.25 163 PRO A N 1
ATOM 1286 C CA . PRO A 1 163 ? -14.450 10.359 27.871 1.00 57.25 163 PRO A CA 1
AT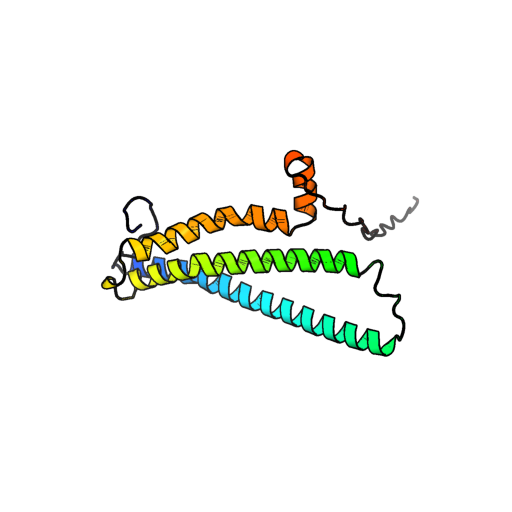OM 1287 C C . PRO A 1 163 ? -14.214 10.982 29.248 1.00 57.25 163 PRO A C 1
ATOM 1289 O O . PRO A 1 163 ? -13.599 12.042 29.345 1.00 57.25 163 PRO A O 1
ATOM 1292 N N . SER A 1 164 ? -14.778 10.377 30.291 1.00 46.47 164 SER A N 1
ATOM 1293 C CA . SER A 1 164 ? -14.621 10.840 31.667 1.00 46.47 164 SER A CA 1
ATOM 1294 C C . SER A 1 164 ? -13.128 10.895 32.000 1.00 46.47 164 SER A C 1
ATOM 1296 O O . SER A 1 164 ? -12.456 9.864 31.972 1.00 46.47 164 SER A O 1
ATOM 1298 N N . ASP A 1 165 ? -12.597 12.089 32.270 1.00 43.62 165 ASP A N 1
ATOM 1299 C CA . ASP A 1 165 ? -11.211 12.282 32.695 1.00 43.62 165 ASP A CA 1
ATOM 1300 C C . ASP A 1 165 ? -11.033 11.718 34.114 1.00 43.62 165 ASP A C 1
ATOM 1302 O O . ASP A 1 165 ? -11.070 12.445 35.099 1.00 43.62 165 ASP A O 1
ATOM 1306 N N . ASN A 1 166 ? -10.805 10.412 34.236 1.00 42.59 166 ASN A N 1
ATOM 1307 C CA . ASN A 1 166 ? -10.122 9.869 35.406 1.00 42.59 166 ASN A CA 1
ATOM 1308 C C . ASN A 1 166 ? -8.613 9.971 35.159 1.00 42.59 166 ASN A C 1
ATOM 1310 O O . ASN A 1 166 ? -7.926 8.974 34.946 1.00 42.59 166 ASN A O 1
ATOM 1314 N N . GLN A 1 167 ? -8.103 11.205 35.144 1.00 39.22 167 GLN A N 1
ATOM 1315 C CA . GLN A 1 167 ? -6.671 11.438 35.287 1.00 39.22 167 GLN A CA 1
ATOM 1316 C C . GLN A 1 167 ? -6.254 10.970 36.680 1.00 39.22 167 GLN A C 1
ATOM 1318 O O . GLN A 1 167 ? -6.747 11.463 37.694 1.00 39.22 167 GLN A O 1
ATOM 1323 N N . SER A 1 168 ? -5.337 10.008 36.718 1.00 38.41 168 SER A N 1
ATOM 1324 C CA . SER A 1 168 ? -4.552 9.681 37.898 1.00 38.41 168 SER A CA 1
ATOM 1325 C C . SER A 1 168 ? -3.958 10.970 38.470 1.00 38.41 168 SER A C 1
ATOM 1327 O O . SER A 1 168 ? -3.135 11.614 37.820 1.00 38.41 168 SER A O 1
ATOM 1329 N N . GLN A 1 169 ? -4.380 11.362 39.675 1.00 29.73 169 GLN A N 1
ATOM 1330 C CA . GLN A 1 169 ? -3.655 12.360 40.453 1.00 29.73 169 GLN A CA 1
ATOM 1331 C C . GLN A 1 169 ? -2.261 11.794 40.730 1.00 29.73 169 GLN A C 1
ATOM 1333 O O . GLN A 1 169 ? -2.099 10.878 41.535 1.00 29.73 169 GLN A O 1
ATOM 1338 N N . ALA A 1 170 ? -1.251 12.313 40.036 1.00 30.72 170 ALA A N 1
ATOM 1339 C CA . ALA A 1 170 ? 0.122 12.171 40.477 1.00 30.72 170 ALA A CA 1
ATOM 1340 C C . ALA A 1 170 ? 0.261 12.981 41.772 1.00 30.72 170 ALA A C 1
ATOM 1342 O O . ALA A 1 170 ? 0.201 14.210 41.759 1.00 30.72 170 ALA A O 1
ATOM 1343 N N . THR A 1 171 ? 0.383 12.283 42.898 1.00 31.12 171 THR A N 1
ATOM 1344 C CA . THR A 1 171 ? 0.714 12.862 44.199 1.00 31.12 171 THR A CA 1
ATOM 1345 C C . THR A 1 171 ? 2.086 13.531 44.111 1.00 31.12 171 THR A C 1
ATOM 1347 O O . THR A 1 171 ? 3.112 12.862 44.198 1.00 31.12 171 THR A O 1
ATOM 1350 N N . ALA A 1 172 ? 2.119 14.851 43.938 1.00 31.78 172 ALA A N 1
ATOM 1351 C CA . ALA A 1 172 ? 3.295 15.647 44.254 1.00 31.78 172 ALA A CA 1
ATOM 1352 C C . ALA A 1 172 ? 3.252 15.955 45.757 1.00 31.78 172 ALA A C 1
ATOM 1354 O O . ALA A 1 172 ? 2.545 16.853 46.207 1.00 31.78 172 ALA A O 1
ATOM 1355 N N . THR A 1 173 ? 3.967 15.161 46.553 1.00 31.11 173 THR A N 1
ATOM 1356 C CA . THR A 1 173 ? 4.308 15.533 47.928 1.00 31.11 173 THR A CA 1
ATOM 1357 C C . THR A 1 173 ? 5.458 16.534 47.859 1.00 31.11 173 THR A C 1
ATOM 1359 O O . THR A 1 173 ? 6.618 16.136 47.812 1.00 31.11 173 THR A O 1
ATOM 1362 N N . GLU A 1 174 ? 5.158 17.832 47.837 1.00 32.44 174 GLU A N 1
ATOM 1363 C CA . GLU A 1 174 ? 6.153 18.842 48.204 1.00 32.44 174 GLU A CA 1
ATOM 1364 C C . GLU A 1 174 ? 6.272 18.866 49.731 1.00 32.44 174 GLU A C 1
ATOM 1366 O O . GLU A 1 174 ? 5.359 19.262 50.457 1.00 32.44 174 GLU A O 1
ATOM 1371 N N . GLN A 1 175 ? 7.412 18.372 50.218 1.00 30.81 175 GLN A N 1
ATOM 1372 C CA . GLN A 1 175 ? 7.860 18.546 51.591 1.00 30.81 175 GLN A CA 1
ATOM 1373 C C . GLN A 1 175 ? 8.049 20.037 51.873 1.00 30.81 175 GLN A C 1
ATOM 1375 O O . GLN A 1 175 ? 8.984 20.670 51.388 1.00 30.81 175 GLN A O 1
ATOM 1380 N N . GLN A 1 176 ? 7.188 20.577 52.726 1.00 32.41 176 GLN A N 1
ATOM 1381 C CA . GLN A 1 176 ? 7.443 21.821 53.429 1.00 32.41 176 GLN A CA 1
ATOM 1382 C C . GLN A 1 176 ? 8.522 21.537 54.491 1.00 32.41 176 GLN A C 1
ATOM 1384 O O . GLN A 1 176 ? 8.238 20.945 55.530 1.00 32.41 176 GLN A O 1
ATOM 1389 N N . SER A 1 177 ? 9.774 21.900 54.202 1.00 30.61 177 SER A N 1
ATOM 1390 C CA . SER A 1 177 ? 10.873 21.911 55.173 1.00 30.61 177 SER A CA 1
ATOM 1391 C C . SER A 1 177 ? 11.273 23.350 55.451 1.00 30.61 177 SER A C 1
ATOM 1393 O O . SER A 1 177 ? 11.854 24.023 54.605 1.00 30.61 177 SER A O 1
ATOM 1395 N N . SER A 1 178 ? 10.953 23.786 56.660 1.00 32.00 178 SER A N 1
ATOM 1396 C CA . SER A 1 178 ? 11.411 25.012 57.295 1.00 32.00 178 SER A CA 1
ATOM 1397 C C . SER A 1 178 ? 12.940 25.085 57.374 1.00 32.00 178 SER A C 1
ATOM 1399 O O . SER A 1 178 ? 13.569 24.111 57.789 1.00 32.00 178 SER A O 1
ATOM 1401 N N . ALA A 1 179 ? 13.500 26.254 57.064 1.00 31.73 179 ALA A N 1
ATOM 1402 C CA . ALA A 1 179 ? 14.624 26.890 57.760 1.00 31.73 179 ALA A CA 1
ATOM 1403 C C . ALA A 1 179 ? 14.718 28.353 57.310 1.00 31.73 179 ALA A C 1
ATOM 1405 O O . ALA A 1 179 ? 14.725 28.581 56.079 1.00 31.73 179 ALA A O 1
#

Sequence (179 aa):
EGFLTSCTFDYLMDDFDGRMFVAVIFTFSYVIPMSLIIYFYSNIVGHVVNHEKALREQAKKMNVESLRSNQGSNTESAEVRIAKAAITICFLFVASWTPYAVIAMIGAFGDRSLLTPGVTMIPACTCKFVACLDPYVYAISHPRYRIELNKRLPWLAIKESNPSDNQSQATATEQQSSA